Protein 1CQK (pdb70)

Solvent-accessible surface area: 9954 Å² total; per-residue (Å²): 132,41,42,8,60,9,6,29,16,66,12,16,151,96,9,44,91,86,114,83,1,6,0,3,0,1,0,1,54,0,97,26,68,101,39,59,11,90,3,51,93,72,55,108,116,24,145,67,51,63,50,5,130,41,33,108,14,84,111,32,13,28,1,4,1,0,4,4,36,14,99,45,81,41,11,86,78,34,36,53,2,12,0,12,0,87,6,82,27,25,159,130,98,73,41,92,70,75,20,63,128,124,44,41,10,57,10,8,27,13,66,12,16,151,94,8,43,93,82,111,86,1,7,0,1,0,1,0,2,55,0,102,27,70,100,38,61,9,88,3,48,89,72,54,107,113,24,144,68,53,61,52,6,127,42,34,105,12,81,107,32,14,30,0,3,0,0,6,4,35,13,93,43,82,40,12,87,77,33,36,54,2,12,0,13,0,85,6,84,28,25,161,130,96,72,41,91,70,71,21,63,127

Foldseek 3Di:
DWAKDWDKAFFDPVQLVDFKTKIKIKIDFADDQDKDKFKAWLNHGDDQKDKDGWDQDPVRGTIIMMMHMDGSCSQVVWIKMKMKMADPNDDVRIDMDMDTD/DWAKDWDKAFFDPVCLVDQKTKIKIKIDDAPDQDKDKFKAWLNHGDDQKDKDGWDQDPVRGTIIMMMHMDGSCSQVVWIKMKMKMADPVDDVRIDIDMDTD

CATH classification: 2.60.40.10

B-factor: mean 27.73, std 12.09, range [5.5, 80.86]

Secondary structure (DSSP, 8-state):
-BPPEEEEE---GGGTTSSEEEEEEEEEEEBSS--EEEEEETTEEP-SEEEPPPEE-TTS-EEEEEEEEEEHHHHHTT--EEEEEE-TTSGGGEEEEEE--/-BPPEEEEEPPPGGGTTSSEEEEEEEEEEEBSS--EEEEEETTEEP-SEEEPPPEE-TTS-EEEEEEEEEEHHHHHTT-EEEEEEE-TTSGGGEEEEEEE-

Nearest PDB structures (foldseek):
  1cqk-assembly1_B  TM=1.009E+00  e=2.719E-20  Mus musculus
  5v4e-assembly2_C  TM=9.930E-01  e=1.928E-15  Homo sapiens
  4q6y-assembly2_D  TM=9.886E-01  e=5.584E-15  Homo sapiens
  5dj6-assembly1_B  TM=9.925E-01  e=1.204E-14  Homo sapiens
  7vsw-assembly4_N  TM=9.883E-01  e=1.618E-14  Homo sapiens

Radius of gyration: 16.55 Å; Cα contacts (8 Å, |Δi|>4): 479; chains: 2; bounding box: 50×41×30 Å

Structure (mmCIF, N/CA/C/O backbone):
data_1CQK
#
_entry.id   1CQK
#
_cell.length_a   48.700
_cell.length_b   42.800
_cell.length_c   50.400
_cell.angle_alpha   90.00
_cell.angle_beta   105.93
_cell.angle_gamma   90.00
#
_symmetry.space_group_name_H-M   'P 1 21 1'
#
loop_
_entity.id
_entity.type
_entity.pdbx_description
1 polymer 'CH3 DOMAIN OF MAK33 ANTIBODY'
2 water water
#
loop_
_atom_site.group_PDB
_atom_site.id
_atom_site.type_symbol
_atom_site.label_atom_id
_atom_site.label_alt_id
_atom_site.label_comp_id
_atom_site.label_asym_id
_atom_site.label_entity_id
_atom_site.label_seq_id
_atom_site.pdbx_PDB_ins_code
_atom_site.Cartn_x
_atom_site.Cartn_y
_atom_site.Cartn_z
_atom_site.occupancy
_atom_site.B_iso_or_equiv
_atom_site.auth_seq_id
_atom_site.auth_comp_id
_atom_site.auth_asym_id
_atom_site.auth_atom_id
_atom_site.pdbx_PDB_model_num
ATOM 1 N N . PRO A 1 1 ? -9.786 5.168 21.721 1.00 47.17 4 PRO A N 1
ATOM 2 C CA . PRO A 1 1 ? -8.668 4.464 21.087 1.00 44.88 4 PRO A CA 1
ATOM 3 C C . PRO A 1 1 ? -8.206 5.111 19.785 1.00 42.20 4 PRO A C 1
ATOM 4 O O . PRO A 1 1 ? -8.960 5.836 19.132 1.00 43.15 4 PRO A O 1
ATOM 8 N N . ALA A 1 2 ? -6.957 4.857 19.417 1.00 36.72 5 ALA A N 1
ATOM 9 C CA . ALA A 1 2 ? -6.406 5.388 18.175 1.00 36.21 5 ALA A CA 1
ATOM 10 C C . ALA A 1 2 ? -5.891 4.215 17.345 1.00 32.87 5 ALA A C 1
ATOM 11 O O . ALA A 1 2 ? -4.943 3.530 17.740 1.00 29.87 5 ALA A O 1
ATOM 13 N N . ALA A 1 3 ? -6.524 3.985 16.199 1.00 33.70 6 ALA A N 1
ATOM 14 C CA . ALA A 1 3 ? -6.143 2.884 15.316 1.00 30.59 6 ALA A CA 1
ATOM 15 C C . ALA A 1 3 ? -4.724 3.051 14.7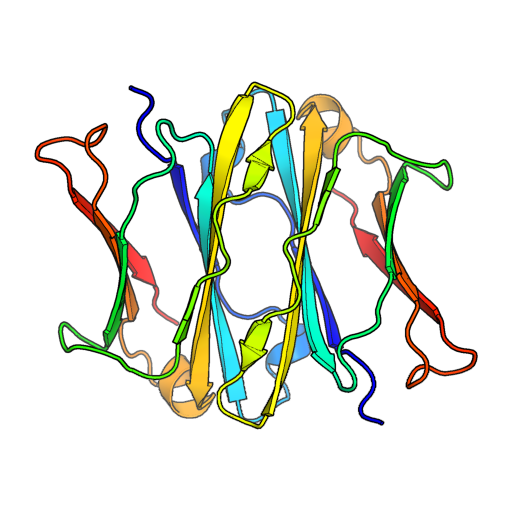63 1.00 29.46 6 ALA A C 1
ATOM 16 O O . ALA A 1 3 ? -4.344 4.133 14.316 1.00 30.15 6 ALA A O 1
ATOM 18 N N . PRO A 1 4 ? -3.919 1.976 14.789 1.00 25.15 7 PRO A N 1
ATOM 19 C CA . PRO A 1 4 ? -2.549 2.069 14.271 1.00 17.62 7 PRO A CA 1
ATOM 20 C C . PRO A 1 4 ? -2.457 2.255 12.773 1.00 20.20 7 PRO A C 1
ATOM 21 O O . PRO A 1 4 ? -3.335 1.801 12.030 1.00 20.37 7 PRO A O 1
ATOM 25 N N . GLN A 1 5 ? -1.392 2.935 12.345 1.00 18.07 8 GLN A N 1
ATOM 26 C CA . GLN A 1 5 ? -1.099 3.147 10.934 1.00 15.18 8 GLN A CA 1
ATOM 27 C C . GLN A 1 5 ? -0.114 2.036 10.606 1.00 13.68 8 GLN A C 1
ATOM 28 O O . GLN A 1 5 ? 0.930 1.930 11.242 1.00 23.20 8 GLN A O 1
ATOM 34 N N . VAL A 1 6 ? -0.441 1.215 9.616 1.00 19.02 9 VAL A N 1
ATOM 35 C CA . VAL A 1 6 ? 0.410 0.096 9.232 1.00 16.37 9 VAL A CA 1
ATOM 36 C C . VAL A 1 6 ? 1.108 0.325 7.900 1.00 18.39 9 VAL A C 1
ATOM 37 O O . VAL A 1 6 ? 0.462 0.456 6.869 1.00 20.41 9 VAL A O 1
ATOM 41 N N . TYR A 1 7 ? 2.436 0.360 7.937 1.00 17.89 10 TYR A N 1
ATOM 42 C CA . TYR A 1 7 ? 3.236 0.581 6.745 1.00 18.31 10 TYR A CA 1
ATOM 43 C C . TYR A 1 7 ? 4.207 -0.582 6.541 1.00 19.79 10 TYR A C 1
ATOM 44 O O . TYR A 1 7 ? 4.899 -1.011 7.466 1.00 22.85 10 TYR A O 1
ATOM 53 N N . THR A 1 8 ? 4.260 -1.071 5.313 1.00 20.48 11 THR A N 1
ATOM 54 C CA . THR A 1 8 ? 5.118 -2.187 4.953 1.00 20.28 11 THR A CA 1
ATOM 55 C C . THR A 1 8 ? 6.353 -1.670 4.186 1.00 23.17 11 THR A C 1
ATOM 56 O O . THR A 1 8 ? 6.231 -0.868 3.264 1.00 23.56 11 THR A O 1
ATOM 60 N N . ILE A 1 9 ? 7.542 -2.127 4.563 1.00 21.35 12 ILE A N 1
ATOM 61 C CA . ILE A 1 9 ? 8.756 -1.640 3.918 1.00 14.08 12 ILE A CA 1
ATOM 62 C C . ILE A 1 9 ? 9.668 -2.723 3.347 1.00 14.52 12 ILE A C 1
ATOM 63 O O . ILE A 1 9 ? 10.061 -3.650 4.051 1.00 21.64 12 ILE A O 1
ATOM 68 N N . PRO A 1 10 ? 10.025 -2.614 2.052 1.00 17.15 13 PRO A N 1
ATOM 69 C CA . PRO A 1 10 ? 10.908 -3.620 1.441 1.00 18.74 13 PRO A CA 1
ATOM 70 C C . PRO A 1 10 ? 12.339 -3.463 1.936 1.00 21.03 13 PRO A C 1
ATOM 71 O O . PRO A 1 10 ? 12.644 -2.529 2.670 1.00 23.00 13 PRO A O 1
ATOM 75 N N . PRO A 1 11 ? 13.227 -4.391 1.550 1.00 24.67 14 PRO A N 1
ATOM 76 C CA . PRO A 1 11 ? 14.631 -4.336 1.972 1.00 21.83 14 PRO A CA 1
ATOM 77 C C . PRO A 1 11 ? 15.337 -3.114 1.384 1.00 21.80 14 PRO A C 1
ATOM 78 O O . PRO A 1 11 ? 15.044 -2.701 0.262 1.00 24.20 14 PRO A O 1
ATOM 82 N N . PRO A 1 12 ? 16.247 -2.494 2.157 1.00 19.28 15 PRO A N 1
ATOM 83 C CA . PRO A 1 12 ? 16.983 -1.326 1.667 1.00 19.28 15 PRO A CA 1
ATOM 84 C C . PRO A 1 12 ? 17.851 -1.789 0.492 1.00 20.63 15 PRO A C 1
ATOM 85 O O . PRO A 1 12 ? 18.299 -2.938 0.459 1.00 21.19 15 PRO A O 1
ATOM 89 N N . LEU A 1 13 ? 18.075 -0.895 -0.464 1.00 26.36 16 LEU A N 1
ATOM 90 C CA . LEU A 1 13 ? 18.856 -1.204 -1.655 1.00 35.74 16 LEU A CA 1
ATOM 91 C C . LEU A 1 13 ? 20.256 -1.743 -1.386 1.00 33.37 16 LEU A C 1
ATOM 92 O O . LEU A 1 13 ? 20.743 -2.597 -2.127 1.00 32.18 16 LEU A O 1
ATOM 97 N N . GLU A 1 14 ? 20.891 -1.242 -0.329 1.00 34.57 17 GLU A N 1
ATOM 98 C CA . GLU A 1 14 ? 22.247 -1.651 0.034 1.00 36.40 17 GLU A CA 1
ATOM 99 C C . GLU A 1 14 ? 22.272 -3.033 0.649 1.00 32.59 17 GLU A C 1
ATOM 100 O O . GLU A 1 14 ? 23.335 -3.626 0.794 1.00 35.05 17 GLU A O 1
ATOM 106 N N . GLN A 1 15 ? 21.100 -3.532 1.028 1.00 31.26 18 GLN A N 1
ATOM 107 C CA . GLN A 1 15 ? 21.000 -4.849 1.640 1.00 31.25 18 GLN A CA 1
ATOM 108 C C . GLN A 1 15 ? 20.730 -5.929 0.585 1.00 30.74 18 GLN A C 1
ATOM 109 O O . GLN A 1 15 ? 20.710 -7.114 0.909 1.00 34.62 18 GLN A O 1
ATOM 115 N N . MET A 1 16 ? 20.528 -5.522 -0.670 1.00 33.56 19 MET A N 1
ATOM 116 C CA . MET A 1 16 ? 20.256 -6.477 -1.754 1.00 42.24 19 MET A CA 1
ATOM 117 C C . MET A 1 16 ? 21.495 -7.224 -2.261 1.00 43.36 19 MET A C 1
ATOM 118 O O . MET A 1 16 ? 21.400 -8.045 -3.174 1.00 46.97 19 MET A O 1
ATOM 123 N N . ALA A 1 17 ? 22.651 -6.934 -1.675 1.00 40.91 20 ALA A N 1
ATOM 124 C CA . ALA A 1 17 ? 23.889 -7.590 -2.069 1.00 40.15 20 ALA A CA 1
ATOM 125 C C . ALA A 1 17 ? 24.168 -8.795 -1.170 1.00 44.63 20 ALA A C 1
ATOM 126 O O . ALA A 1 17 ? 25.010 -9.636 -1.496 1.00 54.44 20 ALA A O 1
ATOM 128 N N . LYS A 1 18 ? 23.459 -8.877 -0.045 1.00 40.53 21 LYS A N 1
ATOM 129 C CA . LYS A 1 18 ? 23.619 -9.986 0.903 1.00 40.29 21 LYS A CA 1
ATOM 130 C C . LYS A 1 18 ? 22.705 -11.145 0.484 1.00 37.96 21 LYS A C 1
ATOM 131 O O . LYS A 1 18 ? 21.842 -10.975 -0.379 1.00 40.57 21 LYS A O 1
ATOM 137 N N . ASP A 1 19 ? 22.889 -12.313 1.098 1.00 37.05 22 ASP A N 1
ATOM 138 C CA . ASP A 1 19 ? 22.058 -13.474 0.788 1.00 38.72 22 ASP A CA 1
ATOM 139 C C . ASP A 1 19 ? 20.757 -13.463 1.587 1.00 39.06 22 ASP A C 1
ATOM 140 O O . ASP A 1 19 ? 19.774 -14.090 1.195 1.00 35.95 22 ASP A O 1
ATOM 145 N N . LEU A 1 20 ? 20.767 -12.759 2.716 1.00 40.04 23 LEU A N 1
ATOM 146 C CA . LEU A 1 20 ? 19.587 -12.646 3.576 1.00 38.45 23 LEU A CA 1
ATOM 147 C C . LEU A 1 20 ? 19.113 -11.195 3.582 1.00 31.51 23 LEU A C 1
ATOM 148 O O . LEU A 1 20 ? 19.925 -10.281 3.711 1.00 24.75 23 LEU A O 1
ATOM 153 N N . VAL A 1 21 ? 17.808 -10.977 3.435 1.00 24.92 24 VAL A N 1
ATOM 154 C CA . VAL A 1 21 ? 17.273 -9.621 3.462 1.00 21.45 24 VAL A CA 1
ATOM 155 C C . VAL A 1 21 ? 16.242 -9.479 4.583 1.00 19.91 24 VAL A C 1
ATOM 156 O O . VAL A 1 21 ? 15.814 -10.476 5.176 1.00 24.11 24 VAL A O 1
ATOM 160 N N . SER A 1 22 ? 15.845 -8.243 4.872 1.00 21.73 25 SER A N 1
ATOM 161 C CA . SER A 1 22 ? 14.879 -7.975 5.940 1.00 20.54 25 SER A CA 1
ATOM 162 C C . SER A 1 22 ? 13.663 -7.172 5.457 1.00 18.21 25 SER A C 1
ATOM 163 O O . SER A 1 22 ? 13.798 -6.216 4.688 1.00 21.41 25 SER A O 1
ATOM 166 N N . LEU A 1 23 ? 12.474 -7.573 5.892 1.00 16.74 26 LEU A N 1
ATOM 167 C CA . LEU A 1 23 ? 11.247 -6.859 5.541 1.00 17.65 26 LEU A CA 1
ATOM 168 C C . LEU A 1 23 ? 10.795 -6.197 6.831 1.00 14.18 26 LEU A C 1
ATOM 169 O O . LEU A 1 23 ? 10.824 -6.819 7.889 1.00 17.94 26 LEU A O 1
ATOM 174 N N . THR A 1 24 ? 10.367 -4.949 6.760 1.00 16.67 27 THR A N 1
ATOM 175 C CA . THR A 1 24 ? 9.943 -4.261 7.974 1.00 19.49 27 THR A CA 1
ATOM 176 C C . THR A 1 24 ? 8.482 -3.852 8.010 1.00 17.34 27 THR A C 1
ATOM 177 O O . THR A 1 24 ? 7.939 -3.368 7.013 1.00 15.38 27 THR A O 1
ATOM 181 N N . CYS A 1 25 ? 7.834 -4.046 9.154 1.00 15.95 28 CYS A N 1
ATOM 182 C CA . CYS A 1 25 ? 6.464 -3.589 9.272 1.00 21.09 28 CYS A CA 1
ATOM 183 C C . CYS A 1 25 ? 6.496 -2.464 10.316 1.00 16.69 28 CYS A C 1
ATOM 184 O O . CYS A 1 25 ? 6.849 -2.674 11.478 1.00 11.63 28 CYS A O 1
ATOM 187 N N . MET A 1 26 ? 6.180 -1.258 9.858 1.00 16.50 29 MET A N 1
ATOM 188 C CA . MET A 1 26 ? 6.177 -0.066 10.695 1.00 13.96 29 MET A CA 1
ATOM 189 C C . MET A 1 26 ? 4.744 0.272 11.144 1.00 17.68 29 MET A C 1
ATOM 190 O O . MET A 1 26 ? 3.906 0.652 10.332 1.00 18.70 29 MET A O 1
ATOM 195 N N . ILE A 1 27 ? 4.485 0.140 12.445 1.00 18.15 30 ILE A N 1
ATOM 196 C CA . ILE A 1 27 ? 3.164 0.386 13.035 1.00 15.31 30 ILE A CA 1
ATOM 197 C C . ILE A 1 27 ? 3.222 1.561 14.022 1.00 15.07 30 ILE A C 1
ATOM 198 O O . ILE A 1 27 ? 3.823 1.463 15.096 1.00 13.80 30 ILE A O 1
ATOM 203 N N . THR A 1 28 ? 2.570 2.662 13.668 1.00 16.42 31 THR A N 1
ATOM 204 C CA . THR A 1 28 ? 2.628 3.862 14.496 1.00 17.54 31 THR A CA 1
ATOM 205 C C . THR A 1 28 ? 1.299 4.463 14.952 1.00 20.06 31 THR A C 1
ATOM 206 O O . THR A 1 28 ? 0.226 3.978 14.602 1.00 23.07 31 THR A O 1
ATOM 210 N N . ASP A 1 29 ? 1.406 5.512 15.766 1.00 19.53 32 ASP A N 1
ATOM 211 C CA . ASP A 1 29 ? 0.259 6.294 16.228 1.00 20.67 32 ASP A CA 1
ATOM 212 C C . ASP A 1 29 ? -0.917 5.573 16.866 1.00 18.70 32 ASP A C 1
ATOM 213 O O . ASP A 1 29 ? -2.056 5.981 16.653 1.00 23.96 32 ASP A O 1
ATOM 218 N N . PHE A 1 30 ? -0.676 4.529 17.652 1.00 19.63 33 PHE A N 1
ATOM 219 C CA . PHE A 1 30 ? -1.799 3.806 18.255 1.00 18.67 33 PHE A CA 1
ATOM 220 C C . PHE A 1 30 ? -1.912 3.895 19.772 1.00 21.63 33 PHE A C 1
ATOM 221 O O . PHE A 1 30 ? -0.946 4.237 20.450 1.00 23.86 33 PHE A O 1
ATOM 229 N N . PHE A 1 31 ? -3.102 3.592 20.294 1.00 25.36 34 PHE A N 1
ATOM 230 C CA . PHE A 1 31 ? -3.371 3.632 21.733 1.00 19.93 34 PHE A CA 1
ATOM 231 C C . PHE A 1 31 ? -4.639 2.854 22.102 1.00 17.46 34 PHE A C 1
ATOM 232 O O . PHE A 1 31 ? -5.671 2.991 21.430 1.00 21.55 34 PHE A O 1
ATOM 240 N N . PRO A 1 32 ? -4.602 2.060 23.198 1.00 18.70 35 PRO A N 1
ATOM 241 C CA . PRO A 1 32 ? -3.504 1.787 24.141 1.00 19.67 35 PRO A CA 1
ATOM 242 C C . PRO 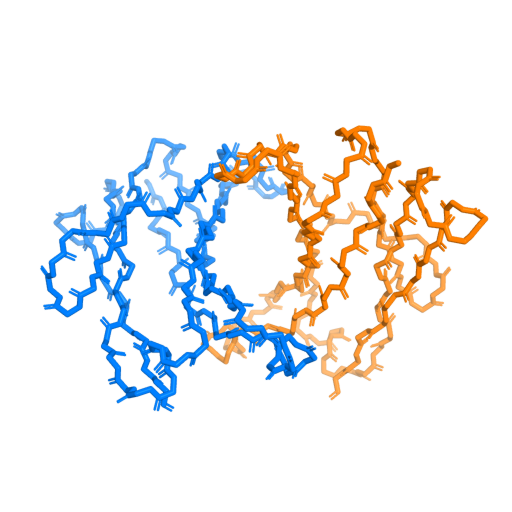A 1 32 ? -2.368 0.946 23.560 1.00 22.81 35 PRO A C 1
ATOM 243 O O . PRO A 1 32 ? -2.375 0.641 22.369 1.00 27.94 35 PRO A O 1
ATOM 247 N N . GLU A 1 33 ? -1.416 0.555 24.411 1.00 25.73 36 GLU A N 1
ATOM 248 C CA . GLU A 1 33 ? -0.242 -0.213 23.980 1.00 31.67 36 GLU A CA 1
ATOM 249 C C . GLU A 1 33 ? -0.448 -1.673 23.587 1.00 30.54 36 GLU A C 1
ATOM 250 O O . GLU A 1 33 ? 0.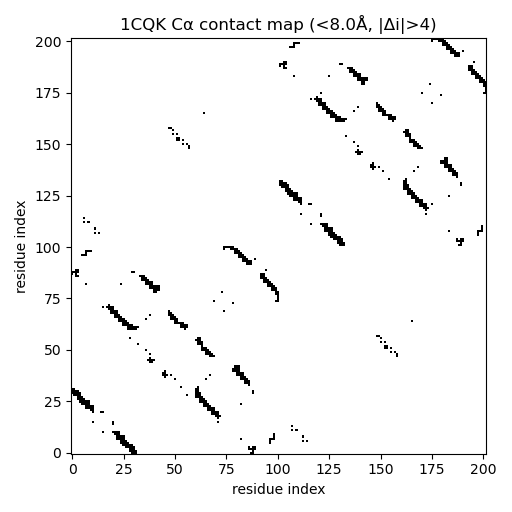351 -2.228 22.837 1.00 40.00 36 GLU A O 1
ATOM 256 N N . ASP A 1 34 ? -1.494 -2.302 24.106 1.00 30.55 37 ASP A N 1
ATOM 257 C CA . ASP A 1 34 ? -1.769 -3.702 23.792 1.00 28.50 37 ASP A CA 1
ATOM 258 C C . ASP A 1 34 ? -1.908 -3.898 22.288 1.00 23.43 37 ASP A C 1
ATOM 259 O O . ASP A 1 34 ? -2.709 -3.227 21.640 1.00 25.89 37 ASP A O 1
ATOM 264 N N . ILE A 1 35 ? -1.109 -4.804 21.735 1.00 21.09 38 ILE A N 1
ATOM 265 C CA . ILE A 1 35 ? -1.151 -5.065 20.311 1.00 16.53 38 ILE A CA 1
ATOM 266 C C . ILE A 1 35 ? -0.427 -6.359 19.943 1.00 18.57 38 ILE A C 1
ATOM 267 O O . ILE A 1 35 ? 0.540 -6.751 20.602 1.00 21.31 38 ILE A O 1
ATOM 272 N N . THR A 1 36 ? -0.912 -7.024 18.895 1.00 18.68 39 THR A N 1
ATOM 273 C CA . THR A 1 36 ? -0.326 -8.277 18.427 1.00 16.48 39 THR A CA 1
ATOM 274 C C . THR A 1 36 ? 0.059 -8.172 16.963 1.00 20.80 39 THR A C 1
ATOM 275 O O . THR A 1 36 ? -0.754 -7.781 16.121 1.00 23.15 39 THR A O 1
ATOM 279 N N . VAL A 1 37 ? 1.302 -8.535 16.669 1.00 18.90 40 VAL A N 1
ATOM 280 C CA . VAL A 1 37 ? 1.821 -8.466 15.315 1.00 16.77 40 VAL A CA 1
ATOM 281 C C . VAL A 1 37 ? 2.377 -9.810 14.871 1.00 16.87 40 VAL A C 1
ATOM 282 O O . VAL A 1 37 ? 3.181 -10.417 15.585 1.00 18.74 40 VAL A O 1
ATOM 286 N N . GLU A 1 38 ? 1.954 -10.260 13.687 1.00 18.65 41 GLU A N 1
ATOM 287 C CA . GLU A 1 38 ? 2.398 -11.540 13.118 1.00 18.79 41 GLU A CA 1
ATOM 288 C C . GLU A 1 38 ? 2.671 -11.428 11.619 1.00 16.62 41 GLU A C 1
ATOM 289 O O . GLU A 1 38 ? 2.114 -10.562 10.940 1.00 20.78 41 GLU A O 1
ATOM 295 N N . TRP A 1 39 ? 3.527 -12.311 11.108 1.00 14.80 42 TRP A N 1
ATOM 296 C CA . TRP A 1 39 ? 3.876 -12.324 9.687 1.00 19.85 42 TRP A CA 1
ATOM 297 C C . TRP A 1 39 ? 3.409 -13.617 9.019 1.00 20.49 42 TRP A C 1
ATOM 298 O O . TRP A 1 39 ? 3.387 -14.674 9.647 1.00 20.76 42 TRP A O 1
ATOM 309 N N . GLN A 1 40 ? 3.033 -13.534 7.746 1.00 18.06 43 GLN A N 1
ATOM 310 C CA . GLN A 1 40 ? 2.617 -14.719 6.998 1.00 16.54 43 GLN A CA 1
ATOM 311 C C . GLN A 1 40 ? 3.410 -14.813 5.688 1.00 18.70 43 GLN A C 1
ATOM 312 O O . GLN A 1 40 ? 3.874 -13.806 5.152 1.00 20.81 43 GLN A O 1
ATOM 318 N N . TRP A 1 41 ? 3.564 -16.035 5.189 1.00 18.91 44 TRP A N 1
ATOM 319 C CA . TRP A 1 41 ? 4.273 -16.298 3.942 1.00 22.09 44 TRP A CA 1
ATOM 320 C C . TRP A 1 41 ? 3.277 -17.048 3.058 1.00 24.74 44 TRP A C 1
ATOM 321 O O . TRP A 1 41 ? 2.962 -18.206 3.322 1.00 25.00 44 TRP A O 1
ATOM 332 N N . ASN A 1 42 ? 2.781 -16.367 2.025 1.00 25.30 45 ASN A N 1
ATOM 333 C CA . ASN A 1 42 ? 1.783 -16.919 1.105 1.00 25.72 45 ASN A CA 1
ATOM 334 C C . ASN A 1 42 ? 0.558 -17.430 1.851 1.00 25.00 45 ASN A C 1
ATOM 335 O O . ASN A 1 42 ? 0.001 -18.470 1.497 1.00 26.65 45 ASN A O 1
ATOM 340 N N . GLY A 1 43 ? 0.144 -16.703 2.882 1.00 25.32 46 GLY A N 1
ATOM 341 C CA . GLY A 1 43 ? -1.012 -17.115 3.657 1.00 23.78 46 GLY A CA 1
ATOM 342 C C . GLY A 1 43 ? -0.692 -18.047 4.818 1.00 29.63 46 GLY A C 1
ATOM 343 O O . GLY A 1 43 ? -1.543 -18.283 5.671 1.00 31.07 46 GLY A O 1
ATOM 344 N N . GLN A 1 44 ? 0.529 -18.578 4.858 1.00 30.97 47 GLN A N 1
ATOM 345 C CA . GLN A 1 44 ? 0.940 -19.480 5.935 1.00 31.74 47 GLN A CA 1
ATOM 346 C C . GLN A 1 44 ? 1.735 -18.763 7.032 1.00 31.80 47 GLN A C 1
ATOM 347 O O . GLN A 1 44 ? 2.361 -17.733 6.786 1.00 31.90 47 GLN A O 1
ATOM 353 N N . PRO A 1 45 ? 1.720 -19.307 8.262 1.00 33.22 48 PRO A N 1
ATOM 354 C CA . PRO A 1 45 ? 2.440 -18.715 9.396 1.00 32.78 48 PRO A CA 1
ATOM 355 C C . PRO A 1 45 ? 3.954 -18.701 9.185 1.00 31.51 48 PRO A C 1
ATOM 356 O O . PRO A 1 45 ? 4.540 -19.699 8.758 1.00 31.64 48 PRO A O 1
ATOM 360 N N . ALA A 1 46 ? 4.580 -17.562 9.462 1.00 29.27 49 ALA A N 1
ATOM 361 C CA . ALA A 1 46 ? 6.031 -17.443 9.330 1.00 37.79 49 ALA A CA 1
ATOM 362 C C . ALA A 1 46 ? 6.581 -17.525 10.748 1.00 38.57 49 ALA A C 1
ATOM 363 O O . ALA A 1 46 ? 5.820 -17.408 11.707 1.00 41.81 49 ALA A O 1
ATOM 365 N N . GLU A 1 47 ? 7.887 -17.726 10.901 1.00 45.07 50 GLU A N 1
ATOM 366 C CA . GLU A 1 47 ? 8.448 -17.823 12.246 1.00 48.93 50 GLU A CA 1
ATOM 367 C C . GLU A 1 47 ? 9.679 -16.982 12.564 1.00 44.81 50 GLU A C 1
ATOM 368 O O . GLU A 1 47 ? 9.893 -16.620 13.719 1.00 46.85 50 GLU A O 1
ATOM 374 N N . ASN A 1 48 ? 10.481 -16.658 11.558 1.00 40.07 51 ASN A N 1
ATOM 375 C CA . ASN A 1 48 ? 11.696 -15.882 11.804 1.00 39.10 51 ASN A CA 1
ATOM 376 C C . ASN A 1 48 ? 11.539 -14.359 11.847 1.00 33.27 51 ASN A C 1
ATOM 377 O O . ASN A 1 48 ? 12.187 -13.633 11.087 1.00 33.07 51 ASN A O 1
ATOM 382 N N . TYR A 1 49 ? 10.670 -13.877 12.728 1.00 26.23 52 TYR A N 1
ATOM 383 C CA . TYR A 1 49 ? 10.481 -12.437 12.875 1.00 24.80 52 TYR A CA 1
ATOM 384 C C . TYR A 1 49 ? 10.565 -12.079 14.349 1.00 21.84 52 TYR A C 1
ATOM 385 O O . TYR A 1 49 ? 10.376 -12.934 15.206 1.00 24.52 52 TYR A O 1
ATOM 394 N N . LYS A 1 50 ? 10.860 -10.814 14.630 1.00 24.77 53 LYS A N 1
ATOM 395 C CA . LYS A 1 50 ? 10.956 -10.316 16.002 1.00 17.34 53 LYS A CA 1
ATOM 396 C C . LYS A 1 50 ? 10.283 -8.952 16.075 1.00 18.78 53 LYS A C 1
ATOM 397 O O . LYS A 1 50 ? 10.472 -8.111 15.199 1.00 17.30 53 LYS A O 1
ATOM 403 N N . ASN A 1 51 ? 9.493 -8.737 17.118 1.00 22.68 54 ASN A N 1
ATOM 404 C CA . ASN A 1 51 ? 8.794 -7.470 17.315 1.00 19.03 54 ASN A CA 1
ATOM 405 C C . ASN A 1 51 ? 9.464 -6.695 18.460 1.00 17.95 54 ASN A C 1
ATOM 406 O O . ASN A 1 51 ? 9.905 -7.292 19.449 1.00 24.83 54 ASN A O 1
ATOM 411 N N . THR A 1 52 ? 9.550 -5.375 18.334 1.00 16.78 55 THR A N 1
ATOM 412 C CA . THR A 1 52 ? 10.114 -4.567 19.424 1.00 19.05 55 THR A CA 1
ATOM 413 C C . THR A 1 52 ? 8.989 -4.307 20.434 1.00 21.52 55 THR A C 1
ATOM 414 O O . THR A 1 52 ? 7.814 -4.524 20.135 1.00 21.69 55 THR A O 1
ATOM 418 N N . GLN A 1 53 ? 9.342 -3.860 21.636 1.00 27.63 56 GLN A N 1
ATOM 419 C CA . GLN A 1 53 ? 8.327 -3.549 22.645 1.00 26.57 56 GLN A CA 1
ATOM 420 C C . GLN A 1 53 ? 7.755 -2.168 22.344 1.00 22.49 56 GLN A C 1
ATOM 421 O O . GLN A 1 53 ? 8.484 -1.285 21.901 1.00 26.27 56 GLN A O 1
ATOM 427 N N . PRO A 1 54 ? 6.453 -1.959 22.588 1.00 25.30 57 PRO A N 1
ATOM 428 C CA . PRO A 1 54 ? 5.821 -0.659 22.328 1.00 21.46 57 PRO A CA 1
ATOM 429 C C . PRO A 1 54 ? 6.594 0.475 23.007 1.00 22.77 57 PRO A C 1
ATOM 430 O O . PRO A 1 54 ? 7.016 0.358 24.161 1.00 17.77 57 PRO A O 1
ATOM 434 N N . ILE A 1 55 ? 6.793 1.562 22.275 1.00 25.72 58 ILE A N 1
ATOM 435 C CA . ILE A 1 55 ? 7.505 2.723 22.800 1.00 21.40 58 ILE A CA 1
ATOM 436 C C . ILE A 1 55 ? 6.555 3.918 22.754 1.00 22.92 58 ILE A C 1
ATOM 437 O O . ILE A 1 55 ? 5.951 4.192 21.709 1.00 21.52 58 ILE A O 1
ATOM 442 N N . MET A 1 56 ? 6.427 4.641 23.867 1.00 22.60 59 MET A N 1
ATOM 443 C CA . MET A 1 56 ? 5.552 5.810 23.879 1.00 22.37 59 MET A CA 1
ATOM 444 C C . MET A 1 56 ? 6.189 6.951 23.082 1.00 22.60 59 MET A C 1
ATOM 445 O O . MET A 1 56 ? 7.309 7.373 23.373 1.00 21.34 59 MET A O 1
ATOM 450 N N . ASP A 1 57 ? 5.475 7.441 22.068 1.00 22.16 60 ASP A N 1
ATOM 451 C CA . ASP A 1 57 ? 5.979 8.522 21.228 1.00 20.44 60 ASP A CA 1
ATOM 452 C C . ASP A 1 57 ? 5.761 9.873 21.926 1.00 24.72 60 ASP A C 1
ATOM 453 O O . ASP A 1 57 ? 5.065 9.965 22.946 1.00 18.20 60 ASP A O 1
ATOM 458 N N . THR A 1 58 ? 6.357 10.913 21.355 1.00 26.70 61 THR A N 1
ATOM 459 C CA . THR A 1 58 ? 6.270 12.271 21.888 1.00 30.54 61 THR A CA 1
ATOM 460 C C . THR A 1 58 ? 4.844 12.736 22.190 1.00 29.95 61 THR A C 1
ATOM 461 O O . THR A 1 58 ? 4.610 13.420 23.187 1.00 30.98 61 THR A O 1
ATOM 465 N N . ASP A 1 59 ? 3.894 12.359 21.340 1.00 30.23 62 ASP A N 1
ATOM 466 C CA . ASP A 1 59 ? 2.508 12.781 21.530 1.00 29.18 62 ASP A CA 1
ATOM 467 C C . ASP A 1 59 ? 1.664 11.886 22.430 1.00 26.85 62 ASP A C 1
ATOM 468 O O . ASP A 1 59 ? 0.450 12.045 22.499 1.00 34.23 62 ASP A O 1
ATOM 473 N N . GLY A 1 60 ? 2.292 10.946 23.120 1.00 21.02 63 GLY A N 1
ATOM 474 C CA . GLY A 1 60 ? 1.527 10.068 23.988 1.00 10.81 63 GLY A CA 1
ATOM 475 C C . GLY A 1 60 ? 1.008 8.800 23.308 1.00 17.83 63 GLY A C 1
ATOM 476 O O . GLY A 1 60 ? 0.375 7.964 23.964 1.00 21.99 63 GLY A O 1
ATOM 477 N N . SER A 1 61 ? 1.252 8.639 22.008 1.00 19.84 64 SER A N 1
ATOM 478 C CA . SER A 1 61 ? 0.791 7.429 21.311 1.00 16.07 64 SER A CA 1
ATOM 479 C C . SER A 1 61 ? 1.914 6.401 21.323 1.00 20.59 64 SER A C 1
ATOM 480 O O . SER A 1 61 ? 2.996 6.667 21.847 1.00 25.41 64 SER A O 1
ATOM 483 N N . TYR A 1 62 ? 1.661 5.216 20.778 1.00 20.32 65 TYR A N 1
ATOM 484 C CA . TYR A 1 62 ? 2.698 4.194 20.745 1.00 20.04 65 TYR A CA 1
ATOM 485 C C . TYR A 1 62 ? 3.075 3.791 19.331 1.00 23.36 65 TYR A C 1
ATOM 486 O O . TYR A 1 62 ? 2.349 4.074 18.378 1.00 31.05 65 TYR A O 1
ATOM 495 N N . PHE A 1 63 ? 4.224 3.129 19.213 1.00 20.50 66 PHE A N 1
ATOM 496 C CA . PHE A 1 63 ? 4.706 2.637 17.933 1.00 18.79 66 PHE A CA 1
ATOM 497 C C . PHE A 1 63 ? 5.531 1.371 18.162 1.00 22.99 66 PHE A C 1
ATOM 498 O O . PHE A 1 63 ? 6.157 1.204 19.213 1.00 16.08 66 PHE A O 1
ATOM 506 N N . VAL A 1 64 ? 5.507 0.489 17.165 1.00 20.51 67 VAL A N 1
ATOM 507 C CA . VAL A 1 64 ? 6.209 -0.785 17.198 1.00 17.22 67 VAL A CA 1
ATOM 508 C C . VAL A 1 64 ? 6.775 -1.158 15.823 1.00 20.07 67 VAL A C 1
ATOM 509 O O . VAL A 1 64 ? 6.174 -0.853 14.794 1.00 17.95 67 VAL A O 1
ATOM 513 N N . TYR A 1 65 ? 7.939 -1.806 15.813 1.00 21.76 68 TYR A N 1
ATOM 514 C CA . TYR A 1 65 ? 8.532 -2.279 14.568 1.00 15.68 68 TYR A CA 1
ATOM 515 C C . TYR A 1 65 ? 8.605 -3.795 14.616 1.00 11.63 68 TYR A C 1
ATOM 516 O O . TYR A 1 65 ? 8.828 -4.383 15.679 1.00 14.17 68 TYR A O 1
ATOM 525 N N . SER A 1 66 ? 8.410 -4.427 13.463 1.00 12.43 69 SER A N 1
ATOM 526 C CA . SER A 1 66 ? 8.492 -5.879 13.365 1.00 11.70 69 SER A CA 1
ATOM 527 C C . SER A 1 66 ? 9.397 -6.201 12.182 1.00 13.60 69 SER A C 1
ATOM 528 O O . SER A 1 66 ? 9.145 -5.737 11.071 1.00 17.17 69 SER A O 1
ATOM 531 N N . LYS A 1 67 ? 10.445 -6.991 12.420 1.00 16.36 70 LYS A N 1
ATOM 532 C CA . LYS A 1 67 ? 11.399 -7.345 11.364 1.00 13.96 70 LYS A CA 1
ATOM 533 C C . LYS A 1 67 ? 11.384 -8.833 10.998 1.00 12.00 70 LYS A C 1
ATOM 534 O O . LYS A 1 67 ? 11.601 -9.679 11.855 1.00 14.01 70 LYS A O 1
ATOM 540 N N . LEU A 1 68 ? 11.134 -9.135 9.724 1.00 16.01 71 LEU A N 1
ATOM 541 C CA . LEU A 1 68 ? 11.108 -10.515 9.220 1.00 17.00 71 LEU A CA 1
ATOM 542 C C . LEU A 1 68 ? 12.332 -10.775 8.326 1.00 17.86 71 LEU A C 1
ATOM 543 O O . LEU A 1 68 ? 12.544 -10.072 7.340 1.00 20.72 71 LEU A O 1
ATOM 548 N N . ASN A 1 69 ? 13.139 -11.772 8.662 1.00 19.87 72 ASN A N 1
ATOM 549 C CA . ASN A 1 69 ? 14.305 -12.080 7.836 1.00 24.53 72 ASN A CA 1
ATOM 550 C C . ASN A 1 69 ? 13.999 -13.220 6.851 1.00 24.31 72 ASN A C 1
ATOM 551 O O . ASN A 1 69 ? 13.451 -14.254 7.231 1.00 22.74 72 ASN A O 1
ATOM 556 N N . VAL A 1 70 ? 14.361 -13.020 5.589 1.00 26.44 73 VAL A N 1
ATOM 557 C CA . VAL A 1 70 ? 14.123 -14.023 4.556 1.00 28.69 73 VAL A CA 1
ATOM 558 C C . VAL A 1 70 ? 15.312 -14.125 3.593 1.00 31.40 73 VAL A C 1
ATOM 559 O O . VAL A 1 70 ? 16.068 -13.167 3.414 1.00 28.44 73 VAL A O 1
ATOM 563 N N . GLN A 1 71 ? 15.461 -15.291 2.973 1.00 32.13 74 GLN A N 1
ATOM 564 C CA . GLN A 1 71 ? 16.520 -15.520 1.997 1.00 27.51 74 GLN A CA 1
ATOM 565 C C . GLN A 1 71 ? 16.224 -14.612 0.809 1.00 26.67 74 GLN A C 1
ATOM 566 O O . GLN A 1 71 ? 15.064 -14.466 0.416 1.00 28.35 74 GLN A O 1
ATOM 572 N N . LYS A 1 72 ? 17.271 -14.024 0.234 1.00 18.52 75 LYS A N 1
ATOM 573 C CA . LYS A 1 72 ? 17.133 -13.118 -0.903 1.00 24.80 75 LYS A CA 1
ATOM 574 C C . LYS A 1 72 ? 16.427 -13.777 -2.092 1.00 28.56 75 LYS A C 1
ATOM 575 O O . LYS A 1 72 ? 15.737 -13.106 -2.865 1.00 27.86 75 LYS A O 1
ATOM 581 N N . SER A 1 73 ? 16.607 -15.086 -2.240 1.00 30.95 76 SER A N 1
ATOM 582 C CA . SER A 1 73 ? 15.986 -15.826 -3.339 1.00 31.31 76 SER A CA 1
ATOM 583 C C . SER A 1 73 ? 14.487 -15.959 -3.096 1.00 31.91 76 SER A C 1
ATOM 584 O O . SER A 1 73 ? 13.702 -15.996 -4.040 1.00 31.63 76 SER A O 1
ATOM 587 N N . ASN A 1 74 ? 14.099 -16.023 -1.825 1.00 35.55 77 ASN A N 1
ATOM 588 C CA . ASN A 1 74 ? 12.693 -16.154 -1.459 1.00 37.39 77 ASN A CA 1
ATOM 589 C C . ASN A 1 74 ? 11.963 -14.865 -1.822 1.00 32.66 77 ASN A C 1
ATOM 590 O O . ASN A 1 74 ? 10.822 -14.893 -2.273 1.00 29.72 77 ASN A O 1
ATOM 595 N N . TRP A 1 75 ? 12.637 -13.736 -1.620 1.00 32.12 78 TRP A N 1
ATOM 596 C CA . TRP A 1 75 ? 12.069 -12.431 -1.932 1.00 29.66 78 TRP A CA 1
ATOM 597 C C . TRP A 1 75 ? 11.977 -12.237 -3.449 1.00 31.84 78 TRP A C 1
ATOM 598 O O . TRP A 1 75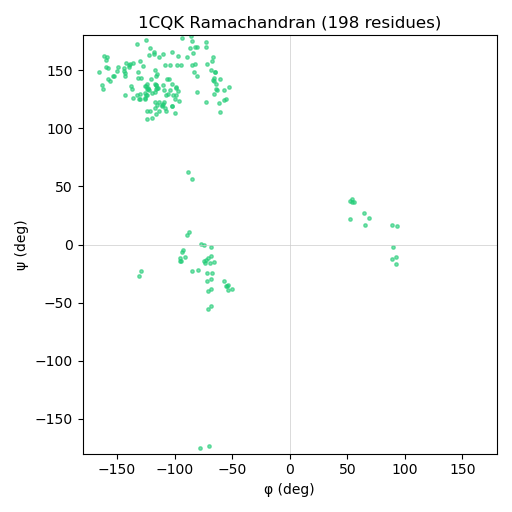 ? 10.902 -11.974 -3.987 1.00 30.32 78 TRP A O 1
ATOM 609 N N . GLU A 1 76 ? 13.106 -12.380 -4.136 1.00 35.83 79 GLU A N 1
ATOM 610 C CA . GLU A 1 76 ? 13.136 -12.205 -5.584 1.00 37.12 79 GLU A CA 1
ATOM 611 C C . GLU A 1 76 ? 12.343 -13.261 -6.342 1.00 34.66 79 GLU A C 1
ATOM 612 O O . GLU A 1 76 ? 12.053 -13.095 -7.526 1.00 37.15 79 GLU A O 1
ATOM 618 N N . ALA A 1 77 ? 11.996 -14.351 -5.671 1.00 32.17 80 ALA A N 1
ATOM 619 C CA . 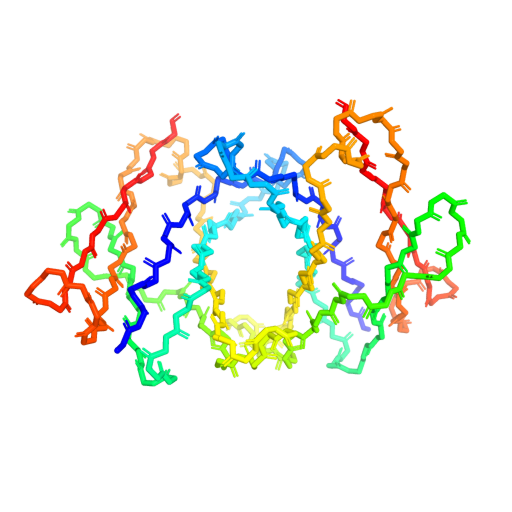ALA A 1 77 ? 11.224 -15.397 -6.324 1.00 34.43 80 ALA A CA 1
ATOM 620 C C . ALA A 1 77 ? 9.791 -14.910 -6.492 1.00 40.79 80 ALA A C 1
ATOM 621 O O . ALA A 1 77 ? 9.018 -15.481 -7.258 1.00 42.44 80 ALA A O 1
ATOM 623 N N . GLY A 1 78 ? 9.441 -13.858 -5.758 1.00 42.39 81 GLY A N 1
ATOM 624 C CA . GLY A 1 78 ? 8.107 -13.299 -5.864 1.00 37.26 81 GLY A CA 1
ATOM 625 C C . GLY A 1 78 ? 7.059 -13.793 -4.883 1.00 36.74 81 GLY A C 1
ATOM 626 O O . GLY A 1 78 ? 5.867 -13.584 -5.115 1.00 42.49 81 GLY A O 1
ATOM 627 N N . ASN A 1 79 ? 7.469 -14.450 -3.800 1.00 30.72 82 ASN A N 1
ATOM 628 C CA . ASN A 1 79 ? 6.488 -14.915 -2.824 1.00 23.98 82 ASN A CA 1
ATOM 629 C C . ASN A 1 79 ? 5.853 -13.713 -2.122 1.00 27.04 82 ASN A C 1
ATOM 630 O O . ASN A 1 79 ? 6.435 -12.625 -2.086 1.00 25.66 82 ASN A O 1
ATOM 635 N N . THR A 1 80 ? 4.661 -13.924 -1.569 1.00 22.14 83 THR A N 1
ATOM 636 C CA . THR A 1 80 ? 3.910 -12.869 -0.897 1.00 25.71 83 THR A CA 1
ATOM 637 C C . THR A 1 80 ? 4.052 -12.887 0.616 1.00 26.42 83 THR A C 1
ATOM 638 O O . THR A 1 80 ? 3.864 -13.924 1.259 1.00 28.72 83 THR A O 1
ATOM 642 N N . PHE A 1 81 ? 4.390 -11.731 1.178 1.00 20.21 84 PHE A N 1
ATOM 643 C CA . PHE A 1 81 ? 4.553 -11.614 2.622 1.00 17.85 84 PHE A CA 1
ATOM 644 C C . PHE A 1 81 ? 3.500 -10.667 3.172 1.00 18.47 84 PHE A C 1
ATOM 645 O O . PHE A 1 81 ? 3.236 -9.598 2.618 1.00 13.26 84 PHE A O 1
ATOM 653 N N . THR A 1 82 ? 2.885 -11.082 4.266 1.00 20.84 85 THR A N 1
ATOM 654 C CA . THR A 1 82 ? 1.822 -10.305 4.869 1.00 18.39 85 THR A CA 1
ATOM 655 C C . THR A 1 82 ? 2.063 -9.999 6.335 1.00 16.65 85 THR A C 1
ATOM 656 O O . THR A 1 82 ? 2.485 -10.872 7.085 1.00 16.60 85 THR A O 1
ATOM 660 N N . CYS A 1 83 ? 1.796 -8.757 6.736 1.00 14.13 86 CYS A N 1
ATOM 661 C CA . CYS A 1 83 ? 1.949 -8.347 8.125 1.00 17.72 86 CYS A CA 1
ATOM 662 C C . CYS A 1 83 ? 0.558 -8.181 8.735 1.00 21.83 86 CYS A C 1
ATOM 663 O O . CYS A 1 83 ? -0.211 -7.318 8.305 1.00 21.42 86 CYS A O 1
ATOM 666 N N . SER A 1 84 ? 0.234 -9.029 9.711 1.00 24.39 87 SER A N 1
ATOM 667 C CA . SER A 1 84 ? -1.061 -8.986 10.396 1.00 25.17 87 SER A CA 1
ATOM 668 C C . SER A 1 84 ? -1.026 -8.253 11.737 1.00 22.74 87 SER A C 1
ATOM 669 O O . SER A 1 84 ? -0.129 -8.464 12.552 1.00 24.60 87 SER A O 1
ATOM 672 N N . VAL A 1 85 ? -2.031 -7.409 11.964 1.00 20.40 88 VAL A N 1
ATOM 673 C CA . VAL A 1 85 ? -2.113 -6.626 13.193 1.00 18.87 88 VAL A CA 1
ATOM 674 C C . VAL A 1 85 ? -3.462 -6.690 13.924 1.00 18.20 88 VAL A C 1
ATOM 675 O O . VAL A 1 85 ? -4.523 -6.467 13.334 1.00 21.22 88 VAL A O 1
ATOM 679 N N . LEU A 1 86 ? -3.397 -6.967 15.220 1.00 24.59 89 LEU A N 1
ATOM 680 C CA . LEU A 1 86 ? -4.566 -7.020 16.089 1.00 23.91 89 LEU A CA 1
ATOM 681 C C . LEU A 1 86 ? -4.524 -5.841 17.069 1.00 24.08 89 LEU A C 1
ATOM 682 O O . LEU A 1 86 ? -3.583 -5.709 17.848 1.00 19.94 89 LEU A O 1
ATOM 687 N N . HIS A 1 87 ? -5.537 -4.983 17.017 1.00 20.89 90 HIS A N 1
ATOM 688 C CA . HIS A 1 87 ? -5.618 -3.831 17.915 1.00 20.73 90 HIS A CA 1
ATOM 689 C C . HIS A 1 87 ? -7.085 -3.428 18.034 1.00 19.98 90 HIS A C 1
ATOM 690 O O . HIS A 1 87 ? -7.825 -3.459 17.049 1.00 24.96 90 HIS A O 1
ATOM 697 N N . GLU A 1 88 ? -7.500 -3.049 19.241 1.00 22.20 91 GLU A N 1
ATOM 698 C CA . GLU A 1 88 ? -8.894 -2.685 19.508 1.00 25.81 91 GLU A CA 1
ATOM 699 C C . GLU A 1 88 ? -9.379 -1.394 18.855 1.00 28.47 91 GLU A C 1
ATOM 700 O O . GLU A 1 88 ? -10.547 -1.018 19.008 1.00 28.60 91 GLU A O 1
ATOM 706 N N . GLY A 1 89 ? -8.490 -0.707 18.143 1.00 25.75 92 GLY A N 1
ATOM 707 C CA . GLY A 1 89 ? -8.888 0.526 17.488 1.00 21.69 92 GLY A CA 1
ATOM 708 C C . GLY A 1 89 ? -9.286 0.345 16.032 1.00 22.01 92 GLY A C 1
ATOM 709 O O . GLY A 1 89 ? -9.910 1.232 15.440 1.00 22.07 92 GLY A O 1
ATOM 710 N N . LEU A 1 90 ? -8.947 -0.819 15.476 1.00 18.71 93 LEU A N 1
ATOM 711 C CA . LEU A 1 90 ? -9.220 -1.166 14.091 1.00 16.90 93 LEU A CA 1
ATOM 712 C C . LEU A 1 90 ? -10.590 -1.747 13.826 1.00 19.23 93 LEU A C 1
ATOM 713 O O . LEU A 1 90 ? -11.191 -2.364 14.695 1.00 20.51 93 LEU A O 1
ATOM 718 N N . HIS A 1 91 ? -11.063 -1.588 12.599 1.00 21.56 94 HIS A N 1
ATOM 719 C CA . HIS A 1 91 ? -12.356 -2.151 12.245 1.00 28.07 94 HIS A CA 1
ATOM 720 C C . HIS A 1 91 ? -12.225 -3.657 12.584 1.00 35.89 94 HIS A C 1
ATOM 721 O O . HIS A 1 91 ? -11.301 -4.314 12.112 1.00 49.29 94 HIS A O 1
ATOM 728 N N . ASN A 1 92 ? -13.147 -4.158 13.404 1.00 33.33 95 ASN A N 1
ATOM 729 C CA . ASN A 1 92 ? -13.157 -5.556 13.901 1.00 26.05 95 ASN A CA 1
ATOM 730 C C . ASN A 1 92 ? -11.803 -6.005 14.546 1.00 28.24 95 ASN A C 1
ATOM 731 O O . ASN A 1 92 ? -11.473 -7.192 14.510 1.00 25.44 95 ASN A O 1
ATOM 736 N N . HIS A 1 93 ? -10.962 -5.067 14.999 1.00 28.74 96 HIS A N 1
ATOM 737 C CA . HIS A 1 93 ? -9.696 -5.366 15.654 1.00 23.77 96 HIS A CA 1
ATOM 738 C C . HIS A 1 93 ? -8.627 -6.065 14.848 1.00 23.20 96 HIS A C 1
ATOM 739 O O . HIS A 1 93 ? -7.800 -6.758 15.414 1.00 28.90 96 HIS A O 1
ATOM 746 N N . HIS A 1 94 ? -8.633 -5.893 13.531 1.00 22.60 97 HIS A N 1
ATOM 747 C CA . HIS A 1 94 ? -7.636 -6.555 12.691 1.00 27.54 97 HIS A CA 1
ATOM 748 C C . HIS A 1 94 ? -7.451 -5.899 11.330 1.00 24.95 97 HIS A C 1
ATOM 749 O O . HIS A 1 94 ? -8.365 -5.272 10.818 1.00 28.70 97 HIS A O 1
ATOM 756 N N . THR A 1 95 ? -6.260 -6.039 10.754 1.00 23.93 98 THR A N 1
ATOM 757 C CA . THR A 1 95 ? -5.967 -5.479 9.443 1.00 17.05 98 THR A CA 1
ATOM 758 C C . THR A 1 95 ? -4.734 -6.184 8.866 1.00 19.72 98 THR A C 1
ATOM 759 O O . THR A 1 95 ? -3.982 -6.827 9.604 1.00 22.44 98 THR A O 1
ATOM 763 N N . GLU A 1 96 ? -4.540 -6.078 7.553 1.00 22.08 99 GLU A N 1
ATOM 764 C CA . GLU A 1 96 ? -3.405 -6.713 6.879 1.00 23.23 99 GLU A CA 1
ATOM 765 C C . GLU A 1 96 ? -2.837 -5.861 5.744 1.00 24.76 99 GLU A C 1
ATOM 766 O O . GLU A 1 96 ? -3.568 -5.139 5.074 1.00 27.27 99 GLU A O 1
ATOM 772 N N . LYS A 1 97 ? -1.527 -5.968 5.542 1.00 26.47 100 LYS A N 1
ATOM 773 C CA . LYS A 1 97 ? -0.805 -5.254 4.486 1.00 25.49 100 LYS A CA 1
ATOM 774 C C . LY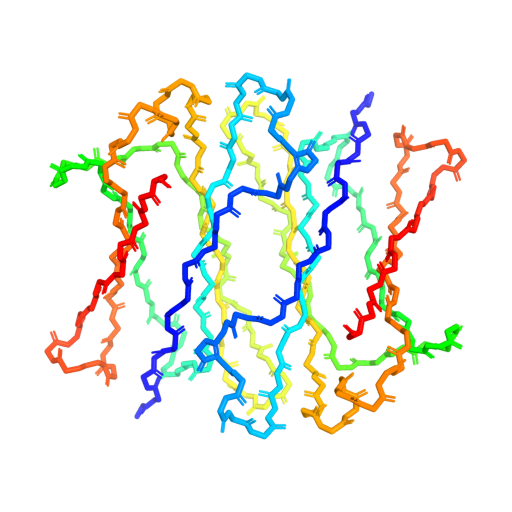S A 1 97 ? 0.158 -6.267 3.863 1.00 22.42 100 LYS A C 1
ATOM 775 O O . LYS A 1 97 ? 0.951 -6.887 4.577 1.00 24.63 100 LYS A O 1
ATOM 781 N N . SER A 1 98 ? 0.091 -6.439 2.542 1.00 24.15 101 SER A N 1
ATOM 782 C CA . SER A 1 98 ? 0.954 -7.392 1.844 1.00 25.56 101 SER A CA 1
ATOM 783 C C . SER A 1 98 ? 2.116 -6.761 1.074 1.00 28.83 101 SER A C 1
ATOM 784 O O . SER A 1 98 ? 2.042 -5.608 0.650 1.00 36.79 101 SER A O 1
ATOM 787 N N . LEU A 1 99 ? 3.178 -7.546 0.897 1.00 30.87 102 LEU A N 1
ATOM 788 C CA . LEU A 1 99 ? 4.404 -7.116 0.223 1.00 30.28 102 LEU A CA 1
ATOM 789 C C . LEU A 1 99 ? 4.833 -8.145 -0.812 1.00 25.85 102 LEU A C 1
ATOM 790 O O . LEU A 1 99 ? 4.703 -9.342 -0.584 1.00 27.20 102 LEU A O 1
ATOM 795 N N . SER A 1 100 ? 5.368 -7.677 -1.934 1.00 25.82 103 SER A N 1
ATOM 796 C CA . SER A 1 100 ? 5.830 -8.579 -2.978 1.00 28.63 103 SER A CA 1
ATOM 797 C C . SER A 1 100 ? 6.935 -7.940 -3.808 1.00 30.14 103 SER A C 1
ATOM 798 O O . SER A 1 100 ? 6.931 -6.734 -4.044 1.00 28.48 103 SER A O 1
ATOM 801 N N . HIS A 1 101 ? 7.885 -8.756 -4.248 1.00 34.78 104 HIS A N 1
ATOM 802 C CA . HIS A 1 101 ? 8.989 -8.264 -5.061 1.00 43.05 104 HIS A CA 1
ATOM 803 C C . HIS A 1 101 ? 8.497 -7.746 -6.419 1.00 49.84 104 HIS A C 1
ATOM 804 O O . HIS A 1 101 ? 8.707 -6.548 -6.714 1.00 49.97 104 HIS A O 1
ATOM 812 N N . PRO B 1 1 ? 33.685 -8.550 18.173 1.00 36.75 204 PRO B N 1
ATOM 813 C CA . PRO B 1 1 ? 32.370 -7.905 18.089 1.00 33.19 204 PRO B CA 1
ATOM 814 C C . PRO B 1 1 ? 31.955 -7.822 16.624 1.00 29.28 204 PRO B C 1
ATOM 815 O O . PRO B 1 1 ? 32.798 -7.884 15.733 1.00 27.16 204 PRO B O 1
ATOM 819 N N . ALA B 1 2 ? 30.658 -7.693 16.376 1.00 25.14 205 ALA B N 1
ATOM 820 C CA . ALA B 1 2 ? 30.165 -7.572 15.012 1.00 21.11 205 ALA B CA 1
ATOM 821 C C . ALA B 1 2 ? 29.648 -6.143 14.841 1.00 24.38 205 ALA B C 1
ATOM 822 O O . ALA B 1 2 ? 28.744 -5.713 15.560 1.00 30.12 205 ALA B O 1
ATOM 824 N N . ALA B 1 3 ? 30.230 -5.410 13.898 1.00 22.93 206 ALA B N 1
ATOM 825 C CA . ALA B 1 3 ? 29.819 -4.031 13.647 1.00 18.78 206 ALA B CA 1
ATOM 826 C C . ALA B 1 3 ? 28.396 -3.987 13.088 1.00 16.13 206 ALA B C 1
ATOM 827 O O . ALA B 1 3 ? 28.003 -4.842 12.311 1.00 20.47 206 ALA B O 1
ATOM 829 N N . PRO B 1 4 ? 27.599 -3.000 13.511 1.00 15.79 207 PRO B N 1
ATOM 830 C CA . PRO B 1 4 ? 26.228 -2.892 13.008 1.00 14.93 207 PRO B CA 1
ATOM 831 C C . PRO B 1 4 ? 26.141 -2.442 11.563 1.00 21.45 207 PRO B C 1
ATOM 832 O O . PRO B 1 4 ? 27.042 -1.777 11.050 1.00 17.53 207 PRO B O 1
ATOM 836 N N . GLN B 1 5 ? 25.032 -2.812 10.928 1.00 22.60 208 GLN B N 1
ATOM 837 C CA . GLN B 1 5 ? 24.722 -2.418 9.561 1.00 19.45 208 GLN B CA 1
ATOM 838 C C . GLN B 1 5 ? 23.747 -1.263 9.758 1.00 17.70 208 GLN B C 1
ATOM 839 O O . GLN B 1 5 ? 22.729 -1.419 10.433 1.00 17.82 208 GLN B O 1
ATOM 845 N N . VAL B 1 6 ? 24.052 -0.111 9.176 1.00 19.99 209 VAL B N 1
ATOM 846 C CA . VAL B 1 6 ? 23.184 1.049 9.326 1.00 22.00 209 VAL B CA 1
ATOM 847 C C . VAL B 1 6 ? 22.471 1.399 8.026 1.00 15.68 209 VAL B C 1
ATOM 848 O O . VAL B 1 6 ? 23.109 1.653 7.016 1.00 17.80 209 VAL B O 1
ATOM 852 N N . TYR B 1 7 ? 21.139 1.380 8.065 1.00 16.33 210 TYR B N 1
ATOM 853 C CA . TYR B 1 7 ? 20.315 1.709 6.911 1.00 15.91 210 TYR B CA 1
ATOM 854 C C . TYR B 1 7 ? 19.371 2.828 7.303 1.00 14.48 210 TYR B C 1
ATOM 855 O O . TYR B 1 7 ? 18.782 2.833 8.390 1.00 15.19 210 TYR B O 1
ATOM 864 N N . THR B 1 8 ? 19.222 3.768 6.388 1.00 21.03 211 THR B N 1
ATOM 865 C CA . THR B 1 8 ? 18.378 4.927 6.590 1.00 22.09 211 THR B CA 1
ATOM 866 C C . THR B 1 8 ? 17.146 4.784 5.677 1.00 24.40 211 THR B C 1
ATOM 867 O O . THR B 1 8 ? 17.276 4.466 4.496 1.00 23.56 211 THR B O 1
ATOM 871 N N . ILE B 1 9 ? 15.953 5.013 6.223 1.00 21.35 212 ILE B N 1
ATOM 872 C CA . ILE B 1 9 ? 14.716 4.860 5.450 1.00 19.67 212 ILE B CA 1
ATOM 873 C C . ILE B 1 9 ? 13.805 6.094 5.457 1.00 20.08 212 ILE B C 1
ATOM 874 O O . ILE B 1 9 ? 13.433 6.592 6.517 1.00 20.37 212 ILE B O 1
ATOM 879 N N . PRO B 1 10 ? 13.436 6.603 4.272 1.00 21.52 213 PRO B N 1
ATOM 880 C CA . PRO B 1 10 ? 12.561 7.778 4.128 1.00 18.74 213 PRO B CA 1
ATOM 881 C C . PRO B 1 10 ? 11.108 7.437 4.485 1.00 21.14 213 PRO B C 1
ATOM 882 O O . PRO B 1 10 ? 10.761 6.267 4.625 1.00 23.52 213 PRO B O 1
ATOM 886 N N . PRO B 1 11 ? 10.243 8.453 4.602 1.00 22.43 214 PRO B N 1
ATOM 887 C CA . PRO B 1 11 ? 8.826 8.242 4.938 1.00 23.72 214 PRO B CA 1
ATOM 888 C C . PRO B 1 11 ? 8.066 7.377 3.925 1.00 21.06 214 PRO B C 1
ATOM 889 O O . PRO B 1 11 ? 8.306 7.463 2.722 1.00 21.17 214 PRO B O 1
ATOM 893 N N . PRO B 1 12 ? 7.151 6.515 4.401 1.00 20.08 215 PRO B N 1
ATOM 894 C CA . PRO B 1 12 ? 6.391 5.685 3.466 1.00 21.14 215 PRO B CA 1
ATOM 895 C C . PRO B 1 12 ? 5.526 6.615 2.614 1.00 26.87 215 PRO B C 1
ATOM 896 O O . PRO B 1 12 ? 5.095 7.682 3.073 1.00 25.78 215 PRO B O 1
ATOM 900 N N . LEU B 1 13 ? 5.288 6.216 1.372 1.00 30.93 216 LEU B N 1
ATOM 901 C CA . LEU B 1 13 ? 4.498 7.015 0.447 1.00 35.80 216 LEU B CA 1
ATOM 902 C C . LEU B 1 13 ? 3.131 7.395 1.011 1.00 34.61 216 LEU B C 1
ATOM 903 O O . LEU B 1 13 ? 2.662 8.516 0.818 1.00 32.26 216 LEU B O 1
ATOM 908 N N . GLU B 1 14 ? 2.512 6.460 1.725 1.00 33.35 217 GLU B N 1
ATOM 909 C CA . GLU B 1 14 ? 1.191 6.668 2.304 1.00 31.00 217 GLU B CA 1
ATOM 910 C C . GLU B 1 14 ? 1.221 7.649 3.457 1.00 28.59 217 GLU B C 1
ATOM 911 O O . GLU B 1 14 ? 0.181 8.093 3.925 1.00 34.09 217 GLU B O 1
ATOM 917 N N . GLN B 1 15 ? 2.412 7.978 3.932 1.00 30.27 218 GLN B N 1
ATOM 918 C CA . GLN B 1 15 ? 2.531 8.913 5.037 1.00 29.39 218 GLN B CA 1
ATOM 919 C C . GLN B 1 15 ? 2.742 10.342 4.508 1.00 32.92 218 GLN B C 1
ATOM 920 O O . GLN B 1 15 ? 2.741 11.301 5.280 1.00 32.64 218 GLN B O 1
ATOM 926 N N . MET B 1 16 ? 2.908 10.484 3.194 1.00 33.36 219 MET B N 1
ATOM 927 C CA . MET B 1 16 ? 3.138 1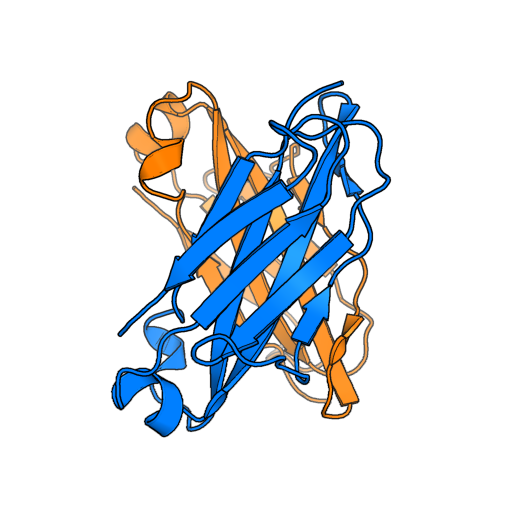1.804 2.597 1.00 34.73 219 MET B CA 1
ATOM 928 C C . MET B 1 16 ? 1.919 12.721 2.518 1.00 33.79 219 MET B C 1
ATOM 929 O O . MET B 1 16 ? 2.016 13.856 2.046 1.00 34.08 219 MET B O 1
ATOM 934 N N . ALA B 1 17 ? 0.776 12.236 2.979 1.00 34.22 220 ALA B N 1
ATOM 935 C CA . ALA B 1 17 ? -0.437 13.036 2.963 1.00 34.13 220 ALA B CA 1
ATOM 936 C C . ALA B 1 17 ? -0.643 13.723 4.318 1.00 37.13 220 ALA B C 1
ATOM 937 O O . ALA B 1 17 ? -1.478 14.619 4.445 1.00 36.35 220 ALA B O 1
ATOM 939 N N . LYS B 1 18 ? 0.137 13.305 5.316 1.00 35.99 221 LYS B N 1
ATOM 940 C CA . LYS B 1 18 ? 0.052 13.855 6.673 1.00 35.48 221 LYS B CA 1
ATOM 941 C C . LYS B 1 18 ? 0.977 15.069 6.857 1.00 31.52 221 LYS B C 1
ATOM 942 O O . LYS B 1 18 ? 1.922 15.267 6.093 1.00 34.62 221 LYS B O 1
ATOM 948 N N . ASP B 1 19 ? 0.718 15.872 7.886 1.00 30.19 222 ASP B N 1
ATOM 949 C CA . ASP B 1 19 ? 1.557 17.043 8.143 1.00 36.41 222 ASP B CA 1
ATOM 950 C C . ASP B 1 19 ? 2.859 16.679 8.855 1.00 34.01 222 ASP B C 1
ATOM 951 O O . ASP B 1 19 ? 3.834 17.426 8.804 1.00 34.72 222 ASP B O 1
ATOM 956 N N . LEU B 1 20 ? 2.870 15.529 9.520 1.00 32.15 223 LEU B N 1
ATOM 957 C CA . LEU B 1 20 ? 4.062 15.054 10.214 1.00 30.00 223 LEU B CA 1
ATOM 958 C C . LEU B 1 20 ? 4.537 13.737 9.592 1.00 29.68 223 LEU B C 1
ATOM 959 O O . LEU B 1 20 ? 3.737 12.825 9.389 1.00 30.76 223 LEU B O 1
ATOM 964 N N . VAL B 1 21 ? 5.828 13.631 9.287 1.00 27.16 224 VAL B N 1
ATOM 965 C CA . VAL B 1 21 ? 6.348 12.392 8.721 1.00 23.81 224 VAL B CA 1
ATOM 966 C C . VAL B 1 21 ? 7.395 11.775 9.654 1.00 21.54 224 VAL B C 1
ATOM 967 O O . VAL B 1 21 ? 7.880 12.436 10.569 1.00 22.07 224 VAL B O 1
ATOM 971 N N . SER B 1 22 ? 7.732 10.514 9.410 1.00 18.90 225 SER B N 1
ATOM 972 C CA . SER B 1 22 ? 8.701 9.782 10.231 1.00 18.95 225 SER B CA 1
ATOM 973 C C . SER B 1 22 ? 9.874 9.186 9.440 1.00 16.98 225 SER B C 1
ATOM 974 O O . SER B 1 22 ? 9.668 8.488 8.449 1.00 15.22 225 SER B O 1
ATOM 977 N N . LEU B 1 23 ? 11.097 9.460 9.889 1.00 21.25 226 LEU B N 1
ATOM 978 C CA . LEU B 1 23 ? 12.306 8.931 9.253 1.00 17.13 226 LEU B CA 1
ATOM 979 C C . LEU B 1 23 ? 12.797 7.762 10.117 1.00 17.80 226 LEU B C 1
ATOM 980 O O . LEU B 1 23 ? 12.804 7.841 11.357 1.00 13.41 226 LEU B O 1
ATOM 985 N N . THR B 1 24 ? 13.215 6.679 9.476 1.00 17.23 227 THR B N 1
ATOM 986 C CA . THR B 1 24 ? 13.660 5.511 10.230 1.00 16.87 227 THR B CA 1
ATOM 987 C C . THR B 1 24 ? 15.122 5.138 10.052 1.00 13.33 227 THR B C 1
ATOM 988 O O . THR B 1 24 ? 15.629 5.185 8.947 1.00 12.72 227 THR B O 1
ATOM 992 N N . CYS B 1 25 ? 15.807 4.787 11.139 1.00 18.37 228 CYS B N 1
ATOM 993 C CA . CYS B 1 25 ? 17.187 4.325 11.031 1.00 16.89 228 CYS B CA 1
ATOM 994 C C . CYS B 1 25 ? 17.135 2.884 11.532 1.00 15.08 228 CYS B C 1
ATOM 995 O O . CYS B 1 25 ? 16.752 2.612 12.676 1.00 18.09 228 CYS B O 1
ATOM 998 N N . MET B 1 26 ? 17.467 1.971 10.628 1.00 16.82 229 MET B N 1
ATOM 999 C CA . MET B 1 26 ? 17.451 0.542 10.883 1.00 16.67 229 MET B CA 1
ATOM 1000 C C . MET B 1 26 ? 18.899 0.101 11.116 1.00 16.22 229 MET B C 1
ATOM 1001 O O . MET B 1 26 ? 19.747 0.250 10.240 1.00 15.21 229 MET B O 1
ATOM 1006 N N . ILE B 1 27 ? 19.156 -0.430 12.308 1.00 16.17 230 ILE B N 1
ATOM 1007 C CA . ILE B 1 27 ? 20.486 -0.862 12.729 1.00 15.08 230 ILE B CA 1
ATOM 1008 C C . ILE B 1 27 ? 20.431 -2.345 13.087 1.00 15.57 230 ILE B C 1
ATOM 1009 O O . ILE B 1 27 ? 19.770 -2.742 14.040 1.00 15.77 230 ILE B O 1
ATOM 1014 N N . THR B 1 28 ? 21.145 -3.158 12.318 1.00 12.50 231 THR B N 1
ATOM 1015 C CA . THR B 1 28 ? 21.099 -4.593 12.521 1.00 15.87 231 THR B CA 1
ATOM 1016 C C . THR B 1 28 ? 22.443 -5.325 12.558 1.00 18.25 231 THR B C 1
ATOM 1017 O O . THR B 1 28 ? 23.500 -4.753 12.293 1.00 18.24 231 THR B O 1
ATOM 1021 N N . ASP B 1 29 ? 22.360 -6.606 12.903 1.00 19.03 232 ASP B N 1
ATOM 1022 C CA . ASP B 1 29 ? 23.500 -7.511 12.949 1.00 17.09 232 ASP B CA 1
ATOM 1023 C C . ASP B 1 29 ? 24.697 -7.112 13.810 1.00 18.28 232 ASP B C 1
ATOM 1024 O O . ASP B 1 29 ? 25.834 -7.374 13.425 1.00 17.87 232 ASP B O 1
ATOM 1029 N N . PHE B 1 30 ? 24.467 -6.487 14.964 1.00 15.87 233 PHE B N 1
ATOM 1030 C CA . PHE B 1 30 ? 25.588 -6.113 15.821 1.00 11.80 233 PHE B CA 1
ATOM 1031 C C . PHE B 1 30 ? 25.670 -6.931 17.122 1.00 17.72 233 PHE B C 1
ATOM 1032 O O . PHE B 1 30 ? 24.717 -7.616 17.498 1.00 14.73 233 PHE B O 1
ATOM 1040 N N . PHE B 1 31 ? 26.838 -6.877 17.773 1.00 21.92 234 PHE B N 1
ATOM 1041 C CA . PHE B 1 31 ? 27.112 -7.565 19.049 1.00 19.83 234 PHE B CA 1
ATOM 1042 C C . PHE B 1 31 ? 28.351 -6.895 19.646 1.00 17.08 234 PHE B C 1
ATOM 1043 O O . PHE B 1 31 ? 29.341 -6.675 18.937 1.00 18.74 234 PHE B O 1
ATOM 1051 N N . PRO B 1 32 ? 28.321 -6.572 20.958 1.00 16.55 235 PRO B N 1
ATOM 1052 C CA . PRO B 1 32 ? 27.231 -6.776 21.931 1.00 17.60 235 PRO B CA 1
ATOM 1053 C C . PRO B 1 32 ? 26.069 -5.774 21.846 1.00 19.07 235 PRO B C 1
ATOM 1054 O O . PRO B 1 32 ? 26.036 -4.929 20.950 1.00 18.68 235 PRO B O 1
ATOM 1058 N N . GLU B 1 33 ? 25.126 -5.881 22.785 1.00 22.61 236 GLU B N 1
ATOM 1059 C CA . GLU B 1 33 ? 23.944 -5.015 22.824 1.00 29.20 236 GLU B CA 1
ATOM 1060 C C . GLU B 1 33 ? 24.171 -3.533 23.130 1.00 29.32 236 GLU B C 1
ATOM 1061 O O . GLU B 1 33 ? 23.334 -2.708 22.775 1.00 30.99 236 GLU B O 1
ATOM 1067 N N . ASP B 1 34 ? 25.268 -3.198 23.807 1.00 24.76 237 ASP B N 1
ATOM 1068 C CA . ASP B 1 34 ? 25.566 -1.804 24.143 1.00 25.98 237 ASP B CA 1
ATOM 1069 C C . ASP B 1 34 ? 25.731 -0.953 22.886 1.00 21.87 237 ASP B C 1
ATOM 1070 O O . ASP B 1 34 ? 26.586 -1.232 22.046 1.00 24.64 237 ASP B O 1
ATOM 1075 N N . ILE B 1 35 ? 24.914 0.085 22.761 1.00 20.26 238 ILE B N 1
ATOM 1076 C CA . ILE B 1 35 ? 24.983 0.956 21.595 1.00 18.37 238 ILE B CA 1
ATOM 1077 C C . ILE B 1 35 ? 24.330 2.314 21.898 1.00 20.38 238 ILE B C 1
ATOM 1078 O O . ILE B 1 35 ? 23.540 2.434 22.836 1.00 19.91 238 ILE B O 1
ATOM 1083 N N . THR B 1 36 ? 24.679 3.339 21.123 1.00 22.62 239 THR B N 1
ATOM 1084 C CA . THR B 1 36 ? 24.094 4.668 21.309 1.00 19.87 239 THR B CA 1
ATOM 1085 C C . THR B 1 36 ? 23.669 5.205 19.947 1.00 18.88 239 THR B C 1
ATOM 1086 O O . THR B 1 36 ? 24.444 5.196 18.988 1.00 21.20 239 THR B O 1
ATOM 1090 N N . VAL B 1 37 ? 22.423 5.650 19.860 1.00 18.00 240 VAL B N 1
ATOM 1091 C CA . VAL B 1 37 ? 21.899 6.181 18.610 1.00 21.06 240 VAL B CA 1
ATOM 1092 C C . VAL B 1 37 ? 21.367 7.589 18.811 1.00 18.05 240 VAL B C 1
ATOM 1093 O O . VAL B 1 37 ? 20.633 7.845 19.764 1.00 18.95 240 VAL B O 1
ATOM 1097 N N . GLU B 1 38 ? 21.725 8.485 17.894 1.00 18.44 241 GLU B N 1
ATOM 1098 C CA . GLU B 1 38 ? 21.289 9.875 17.953 1.00 20.85 241 GLU B CA 1
ATOM 1099 C C . GLU B 1 38 ? 20.988 10.393 16.554 1.00 16.80 241 GLU B C 1
ATOM 1100 O O . GLU B 1 38 ? 21.507 9.871 15.573 1.00 18.03 241 GLU B O 1
ATOM 1106 N N . TRP B 1 39 ? 20.149 11.421 16.466 1.00 18.22 242 TRP B N 1
ATOM 1107 C CA . TRP B 1 39 ? 19.809 12.028 15.175 1.00 22.32 242 TRP B CA 1
ATOM 1108 C C . TRP B 1 39 ? 20.270 13.488 15.135 1.00 28.01 242 TRP B C 1
ATOM 1109 O O . TRP B 1 39 ? 20.309 14.160 16.163 1.00 26.45 242 TRP B O 1
ATOM 1120 N N . GLN B 1 40 ? 20.609 13.971 13.941 1.00 28.70 243 GLN B N 1
ATOM 1121 C CA . GLN B 1 40 ? 21.026 15.361 13.751 1.00 24.47 243 GLN B CA 1
ATOM 1122 C C . GLN B 1 40 ? 20.271 15.979 12.575 1.00 23.05 243 GLN B C 1
ATOM 1123 O O . GLN B 1 40 ? 19.926 15.286 11.608 1.00 21.41 243 GLN B O 1
ATOM 1129 N N . TRP B 1 41 ? 20.032 17.285 12.671 1.00 20.31 244 TRP B N 1
ATOM 1130 C CA . TRP B 1 41 ? 19.338 18.068 11.649 1.00 24.54 244 TRP B CA 1
ATOM 1131 C C . TRP B 1 41 ? 20.318 19.151 11.183 1.00 26.84 244 TRP B C 1
ATOM 1132 O O . TRP B 1 41 ? 20.616 20.089 11.925 1.00 29.50 244 TRP B O 1
ATOM 1143 N N . ASN B 1 42 ? 20.812 19.008 9.956 1.00 28.48 245 ASN B N 1
ATOM 1144 C CA . ASN B 1 42 ? 21.794 19.927 9.377 1.00 31.54 245 ASN B CA 1
ATOM 1145 C C . ASN B 1 42 ? 23.024 20.082 10.262 1.00 32.47 245 ASN B C 1
ATOM 1146 O O . ASN B 1 42 ? 23.587 21.170 10.365 1.00 40.70 245 ASN B O 1
ATOM 1151 N N . GLY B 1 43 ? 23.438 18.996 10.906 1.00 32.43 246 GLY B N 1
ATOM 1152 C CA . GLY B 1 43 ? 24.609 19.051 11.765 1.00 32.26 246 GLY B CA 1
ATOM 1153 C C . GLY B 1 43 ? 24.311 19.356 13.224 1.00 37.77 246 GLY B C 1
ATOM 1154 O O . GLY B 1 43 ? 25.154 19.132 14.092 1.00 44.43 246 GLY B O 1
ATOM 1155 N N . GLN B 1 44 ? 23.113 19.871 13.498 1.00 41.89 247 GLN B N 1
ATOM 1156 C CA . GLN B 1 44 ? 22.707 20.199 14.864 1.00 36.86 247 GLN B CA 1
ATOM 1157 C C . GLN B 1 44 ? 21.931 19.051 15.512 1.00 36.31 247 GLN B C 1
ATOM 1158 O O . GLN B 1 44 ? 21.321 18.237 14.826 1.00 31.22 247 GLN B O 1
ATOM 1164 N N . PRO B 1 45 ? 21.958 18.970 16.851 1.00 37.04 248 PRO B N 1
ATOM 1165 C CA . PRO B 1 45 ? 21.266 17.920 17.605 1.00 35.06 248 PRO B CA 1
ATOM 1166 C C . PRO B 1 45 ? 19.746 18.004 17.485 1.00 34.19 248 PRO B C 1
ATOM 1167 O O . PRO B 1 45 ? 19.159 19.068 17.672 1.00 34.64 248 PRO B O 1
ATOM 1171 N N . ALA B 1 46 ? 19.119 16.881 17.151 1.00 32.61 249 ALA B N 1
ATOM 1172 C CA . ALA B 1 46 ? 17.667 16.821 17.030 1.00 32.97 249 ALA B CA 1
ATOM 1173 C C . ALA B 1 46 ? 17.167 16.273 18.364 1.00 36.03 249 ALA B C 1
ATOM 1174 O O . ALA B 1 46 ? 17.949 15.700 19.124 1.00 44.21 249 ALA B O 1
ATOM 1176 N N . GLU B 1 47 ? 15.881 16.444 18.657 1.00 40.77 250 GLU B N 1
ATOM 1177 C CA . GLU B 1 47 ? 15.329 15.969 19.928 1.00 41.70 250 GLU B CA 1
ATOM 1178 C C . GLU B 1 47 ? 14.059 15.113 19.870 1.00 36.62 250 GLU B C 1
ATOM 1179 O O . GLU B 1 47 ? 13.783 14.357 20.807 1.00 36.08 250 GLU B O 1
ATOM 1185 N N . ASN B 1 48 ? 13.282 15.223 18.797 1.00 26.29 251 ASN B N 1
ATOM 1186 C CA . ASN B 1 48 ? 12.048 14.436 18.704 1.00 24.49 251 ASN B CA 1
ATOM 1187 C C . ASN B 1 48 ? 12.224 13.053 18.075 1.00 23.67 251 ASN B C 1
ATOM 1188 O O . ASN B 1 48 ? 11.650 12.758 17.019 1.00 21.35 251 ASN B O 1
ATOM 1193 N N . TYR B 1 49 ? 13.023 12.212 18.720 1.00 18.02 252 TYR B N 1
ATOM 1194 C CA . TYR B 1 49 ? 13.228 10.851 18.245 1.00 22.67 252 TYR B CA 1
ATOM 1195 C C . TYR B 1 49 ? 13.174 9.903 19.445 1.00 20.69 252 TYR B C 1
ATOM 1196 O O . TYR B 1 49 ? 13.406 10.314 20.585 1.00 19.92 252 TYR B O 1
ATOM 1205 N N . LYS B 1 50 ? 12.860 8.638 19.174 1.00 20.82 253 LYS B N 1
ATOM 1206 C CA . LYS B 1 50 ? 12.777 7.596 20.193 1.00 16.21 253 LYS B CA 1
ATOM 1207 C C . LYS B 1 50 ? 13.449 6.328 19.664 1.00 15.11 253 LYS B C 1
ATOM 1208 O O . LYS B 1 50 ? 13.208 5.933 18.528 1.00 18.35 253 LYS B O 1
ATOM 1214 N N . ASN B 1 51 ? 14.282 5.695 20.488 1.00 18.96 254 ASN B N 1
ATOM 1215 C CA . ASN B 1 51 ? 14.971 4.455 20.105 1.00 18.58 254 ASN B CA 1
ATOM 1216 C C . ASN B 1 51 ? 14.299 3.275 20.809 1.00 19.49 254 ASN B C 1
ATOM 1217 O O . ASN B 1 51 ? 13.894 3.388 21.967 1.00 16.32 254 ASN B O 1
ATOM 1222 N N . THR B 1 52 ? 14.184 2.139 20.129 1.00 18.52 255 THR B N 1
ATOM 1223 C CA . THR B 1 52 ? 13.615 0.967 20.776 1.00 21.41 255 THR B CA 1
ATOM 1224 C C . THR B 1 52 ? 14.767 0.336 21.567 1.00 25.05 255 THR B C 1
ATOM 1225 O O . THR B 1 52 ? 15.918 0.741 21.415 1.00 23.83 255 THR B O 1
ATOM 1229 N N . GLN B 1 53 ? 14.460 -0.641 22.416 1.00 27.25 256 GLN B N 1
ATOM 1230 C CA . GLN B 1 53 ? 15.500 -1.342 23.170 1.00 28.60 256 GLN B CA 1
ATOM 1231 C C . GLN B 1 53 ? 16.086 -2.431 22.264 1.00 25.08 256 GLN B C 1
ATOM 1232 O O . GLN B 1 53 ? 15.387 -2.977 21.415 1.00 27.33 256 GLN B O 1
ATOM 1238 N N . PRO B 1 54 ? 17.383 -2.748 22.428 1.00 23.58 257 PRO B N 1
ATOM 1239 C CA . PRO B 1 54 ? 18.028 -3.782 21.607 1.00 21.47 257 PRO B CA 1
ATOM 1240 C C . PRO B 1 54 ? 17.303 -5.131 21.734 1.00 19.99 257 PRO B C 1
ATOM 1241 O O . PRO B 1 54 ? 16.976 -5.568 22.833 1.00 20.73 257 PRO B O 1
ATOM 1245 N N . ILE B 1 55 ? 17.034 -5.771 20.601 1.00 20.62 258 ILE B N 1
ATOM 1246 C CA . ILE B 1 55 ? 16.353 -7.066 20.597 1.00 21.96 258 ILE B CA 1
ATOM 1247 C C . ILE B 1 55 ? 17.328 -8.089 20.020 1.00 18.43 258 ILE B C 1
ATOM 1248 O O . ILE B 1 55 ? 18.006 -7.812 19.033 1.00 18.40 258 ILE B O 1
ATOM 1253 N N . MET B 1 56 ? 17.410 -9.267 20.627 1.00 18.26 259 MET B N 1
ATOM 1254 C CA . MET B 1 56 ? 18.306 -10.284 20.094 1.00 18.40 259 MET B CA 1
ATOM 1255 C C . MET B 1 56 ? 17.592 -10.947 18.917 1.00 19.82 259 MET B C 1
ATOM 1256 O O . MET B 1 56 ? 16.428 -11.322 19.022 1.00 24.12 259 MET B O 1
ATOM 1261 N N . ASP B 1 57 ? 18.288 -11.076 17.797 1.00 19.51 260 ASP B N 1
ATOM 1262 C CA . ASP B 1 57 ? 17.708 -11.684 16.612 1.00 21.65 260 ASP B CA 1
ATOM 1263 C C . ASP B 1 57 ? 17.861 -13.196 16.689 1.00 26.21 260 ASP B C 1
ATOM 1264 O O . ASP B 1 57 ? 18.503 -13.727 17.601 1.00 30.14 260 ASP B O 1
ATOM 1269 N N . THR B 1 58 ? 17.284 -13.875 15.706 1.00 28.11 261 THR B N 1
ATOM 1270 C CA . THR B 1 58 ? 17.327 -15.330 15.612 1.00 35.70 261 THR B CA 1
ATOM 1271 C C . THR B 1 58 ? 18.744 -15.902 15.650 1.00 34.73 261 THR B C 1
ATOM 1272 O O . THR B 1 58 ? 18.971 -16.976 16.211 1.00 38.84 261 THR B O 1
ATOM 1276 N N . ASP B 1 59 ? 19.690 -15.182 15.052 1.00 33.71 262 ASP B N 1
ATOM 1277 C CA . ASP B 1 59 ? 21.079 -15.632 14.984 1.00 28.04 262 ASP B CA 1
ATOM 1278 C C . ASP B 1 59 ? 21.979 -15.224 16.145 1.00 22.59 262 ASP B C 1
ATOM 1279 O O . ASP B 1 59 ? 23.188 -15.421 16.089 1.00 29.31 262 ASP B O 1
ATOM 1284 N N . GLY B 1 60 ? 21.407 -14.649 17.192 1.00 24.32 263 GLY B N 1
ATOM 1285 C CA . GLY B 1 60 ? 22.231 -14.246 18.317 1.00 20.45 263 GLY B CA 1
ATOM 1286 C C . GLY B 1 60 ? 22.721 -12.813 18.253 1.00 21.07 263 GLY B C 1
ATOM 1287 O O . GLY B 1 60 ? 23.274 -12.315 19.229 1.00 25.51 263 GLY B O 1
ATOM 1288 N N . SER B 1 61 ? 22.552 -12.144 17.114 1.00 20.00 264 SER B N 1
ATOM 1289 C CA . SER B 1 61 ? 22.967 -10.748 17.022 1.00 21.66 264 SER B CA 1
ATOM 1290 C C . SER B 1 61 ? 21.820 -9.858 17.527 1.00 24.49 264 SER B C 1
ATOM 1291 O O . SER B 1 61 ? 20.772 -10.370 17.937 1.00 22.71 264 SER B O 1
ATOM 1294 N N . TYR B 1 62 ? 22.024 -8.540 17.523 1.00 20.60 265 TYR B N 1
ATOM 1295 C CA . TYR B 1 62 ? 21.001 -7.599 17.984 1.00 14.17 265 TYR B CA 1
ATOM 1296 C C . TYR B 1 62 ? 20.625 -6.592 16.900 1.00 19.54 265 TYR B C 1
ATOM 1297 O O . TYR B 1 62 ? 21.345 -6.429 15.916 1.00 21.50 265 TYR B O 1
ATOM 1306 N N . PHE B 1 63 ? 19.487 -5.927 17.088 1.00 15.26 266 PHE B N 1
ATOM 1307 C CA . PHE B 1 63 ? 19.032 -4.911 16.153 1.00 16.53 266 PHE B CA 1
ATOM 1308 C C . PHE B 1 63 ? 18.239 -3.870 16.935 1.00 19.72 266 PHE B C 1
ATOM 1309 O O . PHE B 1 63 ? 17.676 -4.164 17.995 1.00 18.67 266 PHE B O 1
ATOM 1317 N N . VAL B 1 64 ? 18.230 -2.647 16.419 1.00 20.17 267 VAL B N 1
ATOM 1318 C CA . VAL B 1 64 ? 17.527 -1.536 17.044 1.00 17.20 267 VAL B CA 1
ATOM 1319 C C . VAL B 1 64 ? 16.931 -0.639 15.954 1.00 15.82 267 VAL B C 1
ATOM 1320 O O . VAL B 1 64 ? 17.476 -0.536 14.851 1.00 13.62 267 VAL B O 1
ATOM 1324 N N . TYR B 1 65 ? 15.805 -0.007 16.262 1.00 16.44 268 TYR B N 1
ATOM 1325 C CA . TYR B 1 65 ? 15.180 0.927 15.334 1.00 15.19 268 TYR B CA 1
ATOM 1326 C C . TYR B 1 65 ? 15.102 2.283 16.028 1.00 13.53 268 TYR B C 1
ATOM 1327 O O . TYR B 1 65 ? 14.871 2.346 17.232 1.00 18.49 268 TYR B O 1
ATOM 1336 N N . SER B 1 66 ? 15.309 3.355 15.266 1.00 14.24 269 SER B N 1
ATOM 1337 C CA . SER B 1 66 ? 15.228 4.717 15.797 1.00 11.60 269 SER B CA 1
ATOM 1338 C C . SER B 1 66 ? 14.317 5.508 14.859 1.00 12.95 269 SER B C 1
ATOM 1339 O O . SER B 1 66 ? 14.555 5.550 13.657 1.00 16.66 269 SER B O 1
ATOM 1342 N N . LYS B 1 67 ? 13.278 6.128 15.412 1.00 18.48 270 LYS B N 1
ATOM 1343 C CA . LYS B 1 67 ? 12.327 6.896 14.610 1.00 17.27 270 LYS B CA 1
ATOM 1344 C C . LYS B 1 67 ? 12.312 8.386 14.967 1.00 13.98 270 LYS B C 1
ATOM 1345 O O . LYS B 1 67 ? 12.056 8.761 16.111 1.00 14.90 270 LYS B O 1
ATOM 1351 N N . LEU B 1 68 ? 12.578 9.219 13.965 1.00 13.14 271 LEU B N 1
ATOM 1352 C CA . LEU B 1 68 ? 12.598 10.668 14.116 1.00 16.93 271 LEU B CA 1
ATOM 1353 C C . LEU B 1 68 ? 11.377 11.293 13.443 1.00 17.91 271 LEU B C 1
ATOM 1354 O O . LEU B 1 68 ? 11.084 11.018 12.273 1.00 23.94 271 LEU B O 1
ATOM 1359 N N . ASN B 1 69 ? 10.658 12.133 14.179 1.00 19.21 272 ASN B N 1
ATOM 1360 C CA . ASN B 1 69 ? 9.485 12.786 13.618 1.00 20.91 272 ASN B CA 1
ATOM 1361 C C . ASN B 1 69 ? 9.821 14.206 13.169 1.00 19.74 272 ASN B C 1
ATOM 1362 O O . ASN B 1 69 ? 10.490 14.947 13.887 1.00 17.64 272 ASN B O 1
ATOM 1367 N N . VAL B 1 70 ? 9.363 14.575 11.976 1.00 19.26 273 VAL B N 1
ATOM 1368 C CA . VAL B 1 70 ? 9.627 15.910 11.435 1.00 22.11 273 VAL B CA 1
ATOM 1369 C C . VAL B 1 70 ? 8.431 16.423 10.640 1.00 23.04 273 VAL B C 1
ATOM 1370 O O . VAL B 1 70 ? 7.668 15.645 10.073 1.00 27.43 273 VAL B O 1
ATOM 1374 N N . GLN B 1 71 ? 8.279 17.741 10.600 1.00 26.71 274 GLN B N 1
ATOM 1375 C CA . GLN B 1 71 ? 7.196 18.357 9.844 1.00 25.10 274 GLN B CA 1
ATOM 1376 C C . GLN B 1 71 ? 7.419 18.042 8.368 1.00 21.81 274 GLN B C 1
ATOM 1377 O O . GLN B 1 71 ? 8.549 18.108 7.884 1.00 27.25 274 GLN B O 1
ATOM 1383 N N . LYS B 1 72 ? 6.348 17.703 7.662 1.00 18.49 275 LYS B N 1
ATOM 1384 C CA . LYS B 1 72 ? 6.442 17.370 6.241 1.00 23.20 275 LYS B CA 1
ATOM 1385 C C . LYS B 1 72 ? 7.142 18.479 5.458 1.00 25.44 275 LYS B C 1
ATOM 1386 O O . LYS B 1 72 ? 7.874 18.204 4.503 1.00 29.62 275 LYS B O 1
ATOM 1392 N N . SER B 1 73 ? 6.918 19.732 5.859 1.00 26.64 276 SER B N 1
ATOM 1393 C CA . SER B 1 73 ? 7.534 20.869 5.172 1.00 22.93 276 SER B CA 1
ATOM 1394 C C . SER B 1 73 ? 9.047 20.894 5.386 1.00 27.27 276 SER B C 1
ATOM 1395 O O . SER B 1 73 ? 9.799 21.359 4.527 1.00 33.68 276 SER B O 1
ATOM 1398 N N . ASN B 1 74 ? 9.489 20.384 6.528 1.00 26.92 277 ASN B N 1
ATOM 1399 C CA . ASN B 1 74 ? 10.907 20.344 6.849 1.00 26.37 277 ASN B CA 1
ATOM 1400 C C . ASN B 1 74 ? 11.596 19.302 5.955 1.00 27.51 277 ASN B C 1
ATOM 1401 O O . ASN B 1 74 ? 12.710 19.511 5.478 1.00 30.13 277 ASN B O 1
ATOM 1406 N N . TRP B 1 75 ? 10.921 18.179 5.736 1.00 26.94 278 TRP B N 1
ATOM 1407 C CA . TRP B 1 75 ? 11.451 17.108 4.895 1.00 25.85 278 TRP B CA 1
ATOM 1408 C C . TRP B 1 75 ? 11.505 17.537 3.420 1.00 28.85 278 TRP B C 1
ATOM 1409 O O . TRP B 1 75 ? 12.551 17.432 2.781 1.00 31.27 278 TRP B O 1
ATOM 1420 N N . GLU B 1 76 ? 10.386 18.022 2.883 1.00 30.21 279 GLU B N 1
ATOM 1421 C CA . GLU B 1 76 ? 10.343 18.448 1.480 1.00 32.92 279 GLU B CA 1
ATOM 1422 C C . GLU B 1 76 ? 11.149 19.715 1.203 1.00 31.69 279 GLU B C 1
ATOM 1423 O O . GLU B 1 76 ? 11.431 20.033 0.051 1.00 31.26 279 GLU B O 1
ATOM 1429 N N . ALA B 1 77 ? 11.511 20.442 2.253 1.00 36.15 280 ALA B N 1
ATOM 1430 C CA . ALA B 1 77 ? 12.292 21.662 2.088 1.00 40.87 280 ALA B CA 1
ATOM 1431 C C . ALA B 1 77 ? 13.719 21.271 1.715 1.00 43.40 280 ALA B C 1
ATOM 1432 O O . ALA B 1 77 ? 14.520 22.108 1.293 1.00 47.21 280 ALA B O 1
ATOM 1434 N N . GLY B 1 78 ? 14.035 19.990 1.886 1.00 44.03 281 GLY B N 1
ATOM 1435 C CA . GLY B 1 78 ? 15.358 19.502 1.544 1.00 39.93 281 GLY B CA 1
ATOM 1436 C C . GLY B 1 78 ? 16.430 19.554 2.623 1.00 40.50 281 GLY B C 1
ATOM 1437 O O . GLY B 1 78 ? 17.617 19.464 2.305 1.00 43.39 281 GLY B O 1
ATOM 1438 N N . ASN B 1 79 ? 16.051 19.703 3.888 1.00 35.42 282 ASN B N 1
ATOM 1439 C CA . ASN B 1 79 ? 17.067 19.732 4.933 1.00 31.01 282 ASN B CA 1
ATOM 1440 C C . ASN B 1 79 ? 17.731 18.354 5.038 1.00 30.44 282 ASN B C 1
ATOM 1441 O O . ASN B 1 79 ? 17.185 17.358 4.558 1.00 23.98 282 ASN B O 1
ATOM 1446 N N . THR B 1 80 ? 18.913 18.307 5.647 1.00 28.65 283 THR B N 1
ATOM 1447 C CA . THR B 1 80 ? 19.667 17.060 5.794 1.00 28.00 283 THR B CA 1
ATOM 1448 C C . THR B 1 80 ? 19.548 16.452 7.185 1.00 26.33 283 THR B C 1
ATOM 1449 O O . THR B 1 80 ? 19.777 17.128 8.190 1.00 30.41 283 THR B O 1
ATOM 1453 N N . PHE B 1 81 ? 19.205 15.169 7.233 1.00 20.77 284 PHE B N 1
ATOM 1454 C CA . PHE B 1 81 ? 19.062 14.461 8.501 1.00 21.28 284 PHE B CA 1
ATOM 1455 C C . PHE B 1 81 ? 20.101 13.345 8.595 1.00 22.46 284 PHE B C 1
ATOM 1456 O O . PHE B 1 81 ? 20.301 12.582 7.650 1.00 25.25 284 PHE B O 1
ATOM 1464 N N . THR B 1 82 ? 20.761 13.265 9.743 1.00 22.81 285 THR B N 1
ATOM 1465 C CA . THR B 1 82 ? 21.822 12.283 9.956 1.00 19.87 285 THR B CA 1
ATOM 1466 C C . THR B 1 82 ? 21.581 11.372 11.166 1.00 17.23 285 THR B C 1
ATOM 1467 O O . THR B 1 82 ? 21.205 11.846 12.232 1.00 16.67 285 THR B O 1
ATOM 1471 N N . CYS B 1 83 ? 21.801 10.070 10.992 1.00 20.25 286 CYS B N 1
ATOM 1472 C CA . CYS B 1 83 ? 21.646 9.089 12.072 1.00 17.61 286 CYS B CA 1
ATOM 1473 C C . CYS B 1 83 ? 23.067 8.776 12.536 1.00 16.61 286 CYS B C 1
ATOM 1474 O O . CYS B 1 83 ? 23.887 8.326 11.739 1.00 14.68 286 CYS B O 1
ATOM 1477 N N . SER B 1 84 ? 23.358 9.052 13.807 1.00 16.50 287 SER B N 1
ATOM 1478 C CA . SER B 1 84 ? 24.684 8.814 14.378 1.00 19.57 287 SER B CA 1
ATOM 1479 C C . SER B 1 84 ? 24.687 7.603 15.295 1.00 18.76 287 SER B C 1
ATOM 1480 O O . SER B 1 84 ? 23.854 7.502 16.192 1.00 14.48 287 SER B O 1
ATOM 1483 N N . VAL B 1 85 ? 25.640 6.700 15.074 1.00 20.11 288 VAL B N 1
ATOM 1484 C CA . VAL B 1 85 ? 25.742 5.461 15.855 1.00 19.95 288 VAL B CA 1
ATOM 1485 C C . VAL B 1 85 ? 27.081 5.227 16.563 1.00 17.83 288 VAL B C 1
ATOM 1486 O O . VAL B 1 85 ? 28.149 5.354 15.961 1.00 21.84 288 VAL B O 1
ATOM 1490 N N . LEU B 1 86 ? 27.007 4.843 17.835 1.00 21.49 289 LEU B N 1
ATOM 1491 C CA . LEU B 1 86 ? 28.191 4.539 18.639 1.00 21.91 289 LEU B CA 1
ATOM 1492 C C . LEU B 1 86 ? 28.196 3.070 19.037 1.00 19.45 289 LEU B C 1
ATOM 1493 O O . LEU B 1 86 ? 27.281 2.601 19.709 1.00 19.18 289 LEU B O 1
ATOM 1498 N N . HIS B 1 87 ? 29.236 2.351 18.626 1.00 19.34 290 HIS B N 1
ATOM 1499 C CA . HIS B 1 87 ? 29.364 0.931 18.940 1.00 18.68 290 HIS B CA 1
ATOM 1500 C C . HIS B 1 87 ? 30.847 0.556 18.841 1.00 17.98 290 HIS B C 1
ATOM 1501 O O . HIS B 1 87 ? 31.560 1.040 17.957 1.00 23.80 290 HIS B O 1
ATOM 1508 N N . GLU B 1 88 ? 31.298 -0.309 19.744 1.00 16.20 291 GLU B N 1
ATOM 1509 C CA . GLU B 1 88 ? 32.704 -0.725 19.806 1.00 21.89 291 GLU B CA 1
ATOM 1510 C C . GLU B 1 88 ? 33.215 -1.577 18.654 1.00 20.87 291 GLU B C 1
ATOM 1511 O O . GLU B 1 88 ? 34.417 -1.821 18.547 1.00 22.30 291 GLU B O 1
ATOM 1517 N N . GLY B 1 89 ? 32.317 -2.043 17.796 1.00 21.41 292 GLY B N 1
ATOM 1518 C CA . GLY B 1 89 ? 32.752 -2.860 16.678 1.00 16.52 292 GLY B CA 1
ATOM 1519 C C . GLY B 1 89 ? 33.064 -2.032 15.436 1.00 20.02 292 GLY B C 1
ATOM 1520 O O . GLY B 1 89 ? 33.643 -2.531 14.461 1.00 19.21 292 GLY B O 1
ATOM 1521 N N . LEU B 1 90 ? 32.690 -0.753 15.477 1.00 15.97 293 LEU B N 1
ATOM 1522 C CA . LEU B 1 90 ? 32.902 0.155 14.349 1.00 15.67 293 LEU B CA 1
ATOM 1523 C C . LEU B 1 90 ? 34.306 0.749 14.285 1.00 17.90 293 LEU B C 1
ATOM 1524 O O . LEU B 1 90 ? 34.999 0.792 15.290 1.00 14.81 293 LEU B O 1
ATOM 1529 N N . HIS B 1 91 ? 34.746 1.156 13.093 1.00 23.59 294 HIS B N 1
ATOM 1530 C CA . HIS B 1 91 ? 36.053 1.817 12.956 1.00 28.45 294 HIS B CA 1
ATOM 1531 C C . HIS B 1 91 ? 35.985 3.107 13.816 1.00 36.55 294 HIS B C 1
ATOM 1532 O O . HIS B 1 91 ? 35.201 4.003 13.541 1.00 47.66 294 HIS B O 1
ATOM 1539 N N . ASN B 1 92 ? 36.791 3.150 14.883 1.00 30.92 295 ASN B N 1
ATOM 1540 C CA . ASN B 1 92 ? 36.833 4.233 15.892 1.00 28.78 295 ASN B CA 1
ATOM 1541 C C . ASN B 1 92 ? 35.526 4.317 16.688 1.00 28.48 295 ASN B C 1
ATOM 1542 O O . ASN B 1 92 ? 35.239 5.392 17.201 1.00 25.88 295 ASN B O 1
ATOM 1547 N N . HIS B 1 93 ? 34.678 3.285 16.659 1.00 20.55 296 HIS B N 1
ATOM 1548 C CA . HIS B 1 93 ? 33.435 3.270 17.405 1.00 19.90 296 HIS B CA 1
ATOM 1549 C C . HIS B 1 93 ? 32.317 4.204 16.996 1.00 19.24 296 HIS B C 1
ATOM 1550 O O . HIS B 1 93 ? 31.463 4.509 17.804 1.00 23.24 296 HIS B O 1
ATOM 1557 N N . HIS B 1 94 ? 32.313 4.656 15.748 1.00 23.45 297 HIS B N 1
ATOM 1558 C CA . HIS B 1 94 ? 31.271 5.569 15.284 1.00 23.93 297 HIS B CA 1
ATOM 1559 C C . HIS B 1 94 ? 31.080 5.572 13.769 1.00 23.31 297 HIS B C 1
ATOM 1560 O O . HIS B 1 94 ? 32.009 5.286 13.019 1.00 27.31 297 HIS B O 1
ATOM 1567 N N . THR B 1 95 ? 29.862 5.880 13.326 1.00 20.10 298 THR B N 1
ATOM 1568 C CA . THR B 1 95 ? 29.554 5.954 11.901 1.00 19.38 298 THR B CA 1
ATOM 1569 C C . THR B 1 95 ? 28.306 6.821 11.727 1.00 17.24 298 THR B C 1
ATOM 1570 O O . THR B 1 95 ? 27.559 7.032 12.682 1.00 20.89 298 THR B O 1
ATOM 1574 N N . GLU B 1 96 ? 28.089 7.317 10.512 1.00 22.62 299 GLU B N 1
ATOM 1575 C CA . GLU B 1 96 ? 26.936 8.164 10.199 1.00 23.54 299 GLU B CA 1
ATOM 1576 C C . GLU B 1 96 ? 26.344 7.825 8.835 1.00 24.11 299 GLU B C 1
ATOM 1577 O O . GLU B 1 96 ? 27.039 7.339 7.954 1.00 30.28 299 GLU B O 1
ATOM 1583 N N . LYS B 1 97 ? 25.052 8.089 8.683 1.00 27.13 300 LYS B N 1
ATOM 1584 C CA . LYS B 1 97 ? 24.320 7.855 7.439 1.00 26.99 300 LYS B CA 1
ATOM 1585 C C . LYS B 1 97 ? 23.335 9.009 7.324 1.00 23.7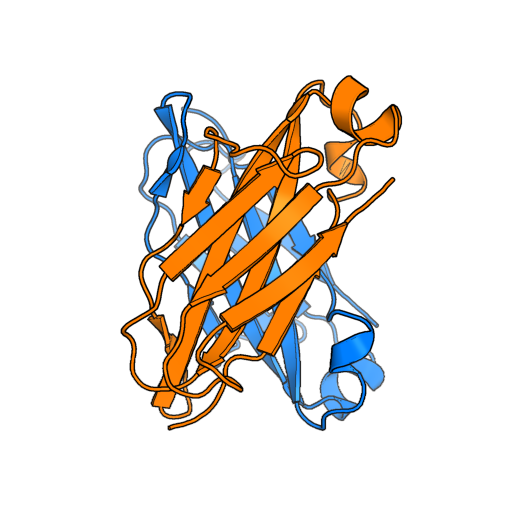5 300 LYS B C 1
ATOM 1586 O O . LYS B 1 97 ? 22.593 9.279 8.272 1.00 25.79 300 LYS B O 1
ATOM 1592 N N . SER B 1 98 ? 23.319 9.682 6.178 1.00 28.08 301 SER B N 1
ATOM 1593 C CA . SER B 1 98 ? 22.428 10.826 5.987 1.00 27.79 301 SER B CA 1
ATOM 1594 C C . SER B 1 98 ? 21.254 10.592 5.042 1.00 29.67 301 SER B C 1
ATOM 1595 O O . SER B 1 98 ? 21.307 9.744 4.154 1.00 27.40 301 SER B O 1
ATOM 1598 N N . LEU B 1 99 ? 20.197 11.367 5.256 1.00 33.02 302 LEU B N 1
ATOM 1599 C CA . LEU B 1 99 ? 18.977 11.302 4.462 1.00 31.85 302 LEU B CA 1
ATOM 1600 C C . LEU B 1 99 ? 18.603 12.707 3.990 1.00 33.42 302 LEU B C 1
ATOM 1601 O O . LEU B 1 99 ? 18.770 13.679 4.727 1.00 35.32 302 LEU B O 1
ATOM 1606 N N . SER B 1 100 ? 18.081 12.802 2.773 1.00 33.37 303 SER B N 1
ATOM 1607 C CA . SER B 1 100 ? 17.679 14.086 2.204 1.00 33.40 303 SER B CA 1
ATOM 1608 C C . SER B 1 100 ? 16.558 13.855 1.196 1.00 32.93 303 SER B C 1
ATOM 1609 O O . SER B 1 100 ? 16.537 12.834 0.509 1.00 29.45 303 SER B O 1
ATOM 1612 N N . HIS B 1 101 ? 15.621 14.797 1.123 1.00 37.07 304 HIS B N 1
ATOM 1613 C CA . HIS B 1 101 ? 14.496 14.696 0.195 1.00 42.41 304 HIS B CA 1
ATOM 1614 C C . HIS B 1 101 ? 14.941 14.876 -1.256 1.00 50.00 304 HIS B C 1
ATOM 1615 O O . HIS B 1 101 ? 14.671 13.973 -2.079 1.00 56.70 304 HIS B O 1
#

Sequence (202 aa):
PAAPQVYTIPPPLEQMAKDLVSLTCMITDFFPEDITVEWQWNGQPAENYKNTQPIMDTDGSYFVYSKLNVQKSNWEAGNTFTCSVLHEGLHNHHTEKSLSHPAAPQVYTIPPPLEQMAKDLVSLTCMITDFFPEDITVEWQWNGQPAENYKNTQPIMDTDGSYFVYSKLNVQKSNWEAGNTFTCSVLHEGLHNHHTEKSLSH